Protein AF-R6UVS0-F1 (afdb_monomer_lite)

Radius of gyration: 23.26 Å; chains: 1; bounding box: 67×39×66 Å

Foldseek 3Di:
DPPAAAQDLVNLVVLLVLLLLLLLLLLVLLLLLLLLQLLQLCLVQDPCVVDPSVVSNVRSVVSSVVSNVVSVVSNVVSVVSVVVCCVLVVGLHAYDPVSLVVLVVVLVVCVVVLVVLLVQLVVLLVCLCVQLVVLVVVPPPRPNSNSVSVSSSSNSNSSSSSSNSSSVSSSVSSLSNQCSNDLPDPSNVRNPCVPPPQDFPDVVLVVCLVCLVVVLVVVLVVVCVVVVCNVPSCVSVVVSVVVSVVCCVPRGPPPDD

Organism: NCBI:txid1263079

Structure (mmCIF, N/CA/C/O backbone):
data_AF-R6UVS0-F1
#
_entry.id   AF-R6UVS0-F1
#
loop_
_atom_site.group_PDB
_atom_site.id
_atom_site.type_symbol
_atom_site.label_atom_id
_atom_site.label_alt_id
_atom_site.label_comp_id
_atom_site.label_asym_id
_atom_site.label_entity_id
_atom_site.label_seq_id
_atom_site.pdbx_PDB_ins_code
_atom_site.Cartn_x
_atom_site.Cartn_y
_atom_site.Cartn_z
_atom_site.occupancy
_atom_site.B_iso_or_equiv
_atom_site.auth_seq_id
_atom_site.auth_comp_id
_atom_site.auth_asym_id
_atom_site.auth_atom_id
_atom_site.pdbx_PDB_model_num
ATOM 1 N N . MET A 1 1 ? -24.585 -9.844 35.177 1.00 43.22 1 MET A N 1
ATOM 2 C CA . MET A 1 1 ? -23.878 -9.466 33.935 1.00 43.22 1 MET A CA 1
ATOM 3 C C . MET A 1 1 ? -22.587 -8.783 34.355 1.00 43.22 1 MET A C 1
ATOM 5 O O . MET A 1 1 ? -22.694 -7.820 35.108 1.00 43.22 1 MET A O 1
ATOM 9 N N . PRO A 1 2 ? -21.393 -9.302 34.021 1.00 40.03 2 PRO A N 1
ATOM 10 C CA . PRO A 1 2 ? -20.157 -8.593 34.341 1.00 40.03 2 PRO A CA 1
ATOM 11 C C . PRO A 1 2 ? -20.179 -7.240 33.622 1.00 40.03 2 PRO A C 1
ATOM 13 O O . PRO A 1 2 ? -20.555 -7.171 32.454 1.00 40.03 2 PRO A O 1
ATOM 16 N N . ALA A 1 3 ? -19.872 -6.165 34.348 1.00 45.81 3 ALA A N 1
ATOM 17 C CA . ALA A 1 3 ? -19.901 -4.805 33.830 1.00 45.81 3 ALA A CA 1
ATOM 18 C C . ALA A 1 3 ? -18.951 -4.700 32.629 1.00 45.81 3 ALA A C 1
ATOM 20 O O . ALA A 1 3 ? -17.735 -4.802 32.792 1.00 45.81 3 ALA A O 1
ATOM 21 N N . ALA A 1 4 ? -19.508 -4.545 31.426 1.00 56.06 4 ALA A N 1
ATOM 22 C CA . ALA A 1 4 ? -18.718 -4.287 30.234 1.00 56.06 4 ALA A CA 1
ATOM 23 C C . ALA A 1 4 ? -17.907 -3.012 30.481 1.00 56.06 4 ALA A C 1
ATOM 25 O O . ALA A 1 4 ? -18.447 -1.964 30.844 1.00 56.06 4 ALA A O 1
ATOM 26 N N . LYS A 1 5 ? -16.587 -3.128 30.370 1.00 61.12 5 LYS A N 1
ATOM 27 C CA . LYS A 1 5 ? -15.675 -2.017 30.607 1.00 61.12 5 LYS A CA 1
ATOM 28 C C . LYS A 1 5 ? -15.883 -1.034 29.453 1.00 61.12 5 LYS A C 1
ATOM 30 O O . LYS A 1 5 ? -15.698 -1.394 28.294 1.00 61.12 5 LYS A O 1
ATOM 35 N N . THR A 1 6 ? -16.345 0.174 29.752 1.00 65.75 6 THR A N 1
ATOM 36 C CA . THR A 1 6 ? -16.658 1.175 28.727 1.00 65.75 6 THR A CA 1
ATOM 37 C C . THR A 1 6 ? -15.373 1.758 28.160 1.00 65.75 6 THR A C 1
ATOM 39 O O . THR A 1 6 ? -14.504 2.210 28.913 1.00 65.75 6 THR A O 1
ATOM 42 N N . LEU A 1 7 ? -15.246 1.778 26.836 1.00 72.31 7 LEU A N 1
ATOM 43 C CA . LEU A 1 7 ? -14.109 2.410 26.179 1.00 72.31 7 LEU A CA 1
ATOM 44 C C . LEU A 1 7 ? -14.255 3.940 26.232 1.00 72.31 7 LEU A C 1
ATOM 46 O O . LEU A 1 7 ? -15.218 4.484 25.698 1.00 72.31 7 LEU A O 1
ATOM 50 N N . SER A 1 8 ? -13.305 4.642 26.858 1.00 80.00 8 SER A N 1
ATOM 51 C CA . SER A 1 8 ? -13.338 6.109 26.911 1.00 80.00 8 SER A CA 1
ATOM 52 C C . SER A 1 8 ? -13.078 6.735 25.538 1.00 80.00 8 SER A C 1
ATOM 54 O O . SER A 1 8 ? -12.344 6.187 24.705 1.00 80.00 8 SER A O 1
ATOM 56 N N . ARG A 1 9 ? -13.604 7.946 25.331 1.00 79.44 9 ARG A N 1
ATOM 57 C CA . ARG A 1 9 ? -13.350 8.764 24.137 1.00 79.44 9 ARG A CA 1
ATOM 58 C C . ARG A 1 9 ? -11.858 8.970 23.861 1.00 79.44 9 ARG A C 1
ATOM 60 O O . ARG A 1 9 ? -11.429 8.921 22.710 1.00 79.44 9 ARG A O 1
ATOM 67 N N . GLU A 1 10 ? -11.054 9.150 24.906 1.00 84.88 10 GLU A N 1
ATOM 68 C CA . GLU A 1 10 ? -9.597 9.292 24.795 1.00 84.88 10 GLU A CA 1
ATOM 69 C C . GLU A 1 10 ? -8.946 8.035 24.209 1.00 84.88 10 GLU A C 1
ATOM 71 O O . GLU A 1 10 ? -8.091 8.120 23.324 1.00 84.88 10 GLU A O 1
ATOM 76 N N . THR A 1 11 ? -9.403 6.859 24.645 1.00 84.25 11 THR A N 1
ATOM 77 C CA . THR A 1 11 ? -8.917 5.565 24.157 1.00 84.25 11 THR A CA 1
ATOM 78 C C . THR A 1 11 ? -9.309 5.350 22.695 1.00 84.25 11 THR A C 1
ATOM 80 O O . THR A 1 11 ? -8.472 4.931 21.893 1.00 84.25 11 THR A O 1
ATOM 83 N N . ALA A 1 12 ? -10.541 5.709 22.312 1.00 83.19 12 ALA A N 1
ATOM 84 C CA . ALA A 1 12 ? -10.993 5.670 20.918 1.00 83.19 12 ALA A CA 1
ATOM 85 C C . ALA A 1 12 ? -10.174 6.612 20.020 1.00 83.19 12 ALA A C 1
ATOM 87 O O . ALA A 1 12 ? -9.751 6.231 18.926 1.00 83.19 12 ALA A O 1
ATOM 88 N N . ALA A 1 13 ? -9.898 7.834 20.482 1.00 86.12 13 ALA A N 1
ATOM 89 C CA . ALA A 1 13 ? -9.080 8.792 19.745 1.00 86.12 13 ALA A CA 1
ATOM 90 C C . ALA A 1 13 ? -7.626 8.308 19.592 1.00 86.12 13 ALA A C 1
ATOM 92 O O . ALA A 1 13 ? -7.050 8.413 18.504 1.00 86.12 13 ALA A O 1
ATOM 93 N N . ALA A 1 14 ? -7.047 7.729 20.649 1.00 88.12 14 ALA A N 1
ATOM 94 C CA . ALA A 1 14 ? -5.722 7.115 20.603 1.00 88.12 14 ALA A CA 1
ATOM 95 C C . ALA A 1 14 ? -5.678 5.937 19.617 1.00 88.12 14 ALA A C 1
ATOM 97 O O . ALA A 1 14 ? -4.756 5.861 18.801 1.00 88.12 14 ALA A O 1
ATOM 98 N N . PHE A 1 15 ? -6.705 5.084 19.624 1.00 87.88 15 PHE A N 1
ATOM 99 C CA . PHE A 1 15 ? -6.856 3.978 18.680 1.00 87.88 15 PHE A CA 1
ATOM 100 C C . PHE A 1 15 ? -6.920 4.463 17.227 1.00 87.88 15 PHE A C 1
ATOM 102 O O . PHE A 1 15 ? -6.193 3.948 16.378 1.00 87.88 15 PHE A O 1
ATOM 109 N N . LEU A 1 16 ? -7.737 5.477 16.924 1.00 88.94 16 LEU A N 1
ATOM 110 C CA . LEU A 1 16 ? -7.841 6.032 15.569 1.00 88.94 16 LEU A CA 1
ATOM 111 C C . LEU A 1 16 ? -6.522 6.660 15.101 1.00 88.94 16 LEU A C 1
ATOM 113 O O . LEU A 1 16 ? -6.154 6.526 13.932 1.00 88.94 16 LEU A O 1
ATOM 117 N N . ARG A 1 17 ? -5.786 7.320 16.004 1.00 89.38 17 ARG A N 1
ATOM 118 C CA . ARG A 1 17 ? -4.475 7.905 15.694 1.00 89.38 17 ARG A CA 1
ATOM 119 C C . ARG A 1 17 ? -3.430 6.832 15.396 1.00 89.38 17 ARG A C 1
ATOM 121 O O . ARG A 1 17 ? -2.702 6.952 14.410 1.00 89.38 17 ARG A O 1
ATOM 128 N N . ASP A 1 18 ? -3.363 5.794 16.223 1.00 91.38 18 ASP A N 1
ATOM 129 C CA . ASP A 1 18 ? -2.440 4.674 16.030 1.00 91.38 18 ASP A CA 1
ATOM 130 C C . ASP A 1 18 ? -2.808 3.880 14.765 1.00 91.38 18 ASP A C 1
ATOM 132 O O . ASP A 1 18 ? -1.932 3.540 13.970 1.00 91.38 18 ASP A O 1
ATOM 136 N N . SER A 1 19 ? -4.101 3.700 14.494 1.00 88.19 19 SER A N 1
ATOM 137 C CA . SER A 1 19 ? -4.585 3.038 13.278 1.00 88.19 19 SER A CA 1
ATOM 138 C C . SER A 1 19 ? -4.295 3.843 12.004 1.00 88.19 19 SER A C 1
ATOM 140 O O . SER A 1 19 ? -3.999 3.268 10.959 1.00 88.19 19 SER A O 1
ATOM 142 N N . ALA A 1 20 ? -4.310 5.179 12.066 1.00 88.81 20 ALA A N 1
ATOM 143 C CA . ALA A 1 20 ? -3.889 6.015 10.941 1.00 88.81 20 ALA A CA 1
ATOM 144 C C . ALA A 1 20 ? -2.386 5.867 10.642 1.00 88.81 20 ALA A C 1
ATOM 146 O O . ALA A 1 20 ? -1.996 5.813 9.475 1.00 88.81 20 ALA A O 1
ATOM 147 N N . LYS A 1 21 ? -1.544 5.756 11.680 1.00 90.00 21 LYS A N 1
ATOM 148 C CA . LYS A 1 21 ? -0.112 5.456 11.511 1.00 90.00 21 LYS A CA 1
ATOM 149 C C . LYS A 1 21 ? 0.093 4.066 10.919 1.00 90.00 21 LYS A C 1
ATOM 151 O O . LYS A 1 21 ? 0.866 3.925 9.979 1.00 90.00 21 LYS A O 1
ATOM 156 N N . GLN A 1 22 ? -0.636 3.072 11.425 1.00 92.12 22 GLN A N 1
ATOM 157 C CA . GLN A 1 22 ? -0.649 1.713 10.887 1.00 92.12 22 GLN A CA 1
ATOM 158 C C . GLN A 1 22 ? -0.986 1.715 9.385 1.00 92.12 22 GLN A C 1
ATOM 160 O O . GLN A 1 22 ? -0.247 1.149 8.583 1.00 92.12 22 GLN A O 1
ATOM 165 N N . ALA A 1 23 ? -2.064 2.405 8.997 1.00 91.06 23 ALA A N 1
ATOM 166 C CA . ALA A 1 23 ? -2.487 2.536 7.604 1.00 91.06 23 ALA A CA 1
ATOM 167 C C . ALA A 1 23 ? -1.399 3.161 6.720 1.00 91.06 23 ALA A C 1
ATOM 169 O O . ALA A 1 23 ? -1.143 2.675 5.620 1.00 91.06 23 ALA A O 1
ATOM 170 N N . TYR A 1 24 ? -0.742 4.216 7.206 1.00 92.12 24 TYR A N 1
ATOM 171 C CA . TYR A 1 24 ? 0.341 4.879 6.481 1.00 92.12 24 TYR A CA 1
ATOM 172 C C . TYR A 1 24 ? 1.558 3.964 6.294 1.00 92.12 24 TYR A C 1
ATOM 174 O O . TYR A 1 24 ? 2.066 3.851 5.184 1.00 92.12 24 TYR A O 1
ATOM 182 N N . LEU A 1 25 ? 1.996 3.275 7.351 1.00 91.31 25 LEU A N 1
ATOM 183 C CA . LEU A 1 25 ? 3.141 2.358 7.307 1.00 91.31 25 LEU A CA 1
ATOM 184 C C . LEU A 1 25 ? 2.902 1.197 6.339 1.00 91.31 25 LEU A C 1
ATOM 186 O O . LEU A 1 25 ? 3.780 0.866 5.547 1.00 91.31 25 LEU A O 1
ATOM 190 N N . THR A 1 26 ? 1.702 0.612 6.359 1.00 91.38 26 THR A N 1
ATOM 191 C CA . THR A 1 26 ? 1.339 -0.449 5.414 1.00 91.38 26 THR A CA 1
ATOM 192 C C . THR A 1 26 ? 1.266 0.079 3.983 1.00 91.38 26 THR A C 1
ATOM 194 O O . THR A 1 26 ? 1.843 -0.531 3.090 1.00 91.38 26 THR A O 1
ATOM 197 N N . ALA A 1 27 ? 0.621 1.223 3.741 1.00 92.88 27 ALA A N 1
ATOM 198 C CA . ALA A 1 27 ? 0.571 1.802 2.398 1.00 92.88 27 ALA A CA 1
ATOM 199 C C . ALA A 1 27 ? 1.979 2.126 1.864 1.00 92.88 27 ALA A C 1
ATOM 201 O O . ALA A 1 27 ? 2.281 1.848 0.705 1.00 92.88 27 ALA A O 1
ATOM 202 N N . PHE A 1 28 ? 2.860 2.653 2.718 1.00 93.25 28 PHE A N 1
ATOM 203 C CA . PHE A 1 28 ? 4.242 2.970 2.364 1.00 93.25 28 PHE A CA 1
ATOM 204 C C . PHE A 1 28 ? 5.077 1.715 2.074 1.00 93.25 28 PHE A C 1
ATOM 206 O O . PHE A 1 28 ? 5.841 1.704 1.113 1.00 93.25 28 PHE A O 1
ATOM 213 N N . GLY A 1 29 ? 4.887 0.636 2.841 1.00 92.56 29 GLY A N 1
ATOM 214 C CA . GLY A 1 29 ? 5.502 -0.661 2.550 1.00 92.56 29 GLY A CA 1
ATOM 215 C C . GLY A 1 29 ? 5.099 -1.196 1.172 1.00 92.56 29 GLY A C 1
ATOM 216 O O . GLY A 1 29 ? 5.961 -1.600 0.398 1.00 92.56 29 GLY A O 1
ATOM 217 N N . VAL A 1 30 ? 3.809 -1.120 0.817 1.00 93.56 30 VAL A N 1
ATOM 218 C CA . VAL A 1 30 ? 3.324 -1.537 -0.514 1.00 93.56 30 VAL A CA 1
ATOM 219 C C . VAL A 1 30 ? 3.928 -0.674 -1.626 1.00 93.56 30 VAL A C 1
ATOM 221 O O . VAL A 1 30 ? 4.361 -1.206 -2.646 1.00 93.56 30 VAL A O 1
ATOM 224 N N . LEU A 1 31 ? 4.014 0.641 -1.418 1.00 94.31 31 LEU A N 1
ATOM 225 C CA . LEU A 1 31 ? 4.660 1.558 -2.358 1.00 94.31 31 LEU A CA 1
ATOM 226 C C . LEU A 1 31 ? 6.142 1.208 -2.564 1.00 94.31 31 LEU A C 1
ATOM 228 O O . LEU A 1 31 ? 6.591 1.156 -3.708 1.00 94.31 31 LEU A O 1
ATOM 232 N N . LEU A 1 32 ? 6.883 0.901 -1.492 1.00 91.56 32 LEU A N 1
ATOM 233 C CA . LEU A 1 32 ? 8.273 0.445 -1.599 1.00 91.56 32 LEU A CA 1
ATOM 234 C C . LEU A 1 32 ? 8.392 -0.863 -2.382 1.00 91.56 32 LEU A C 1
ATOM 236 O O . LEU A 1 32 ? 9.323 -0.990 -3.166 1.00 91.56 32 LEU A O 1
ATOM 240 N N . CYS A 1 33 ? 7.471 -1.813 -2.203 1.00 91.44 33 CYS A N 1
ATOM 241 C CA . CYS A 1 33 ? 7.487 -3.065 -2.964 1.00 91.44 33 CYS A CA 1
ATOM 242 C C . CYS A 1 33 ? 7.319 -2.830 -4.472 1.00 91.44 33 CYS A C 1
ATOM 244 O O . CYS A 1 33 ? 7.998 -3.479 -5.263 1.00 91.44 33 CYS A O 1
ATOM 246 N N . ILE A 1 34 ? 6.453 -1.895 -4.873 1.00 92.00 34 ILE A N 1
ATOM 247 C CA . ILE A 1 34 ? 6.248 -1.557 -6.292 1.00 92.00 34 ILE A CA 1
ATOM 248 C C . ILE A 1 34 ? 7.471 -0.809 -6.847 1.00 92.00 34 ILE A C 1
ATOM 250 O O . ILE A 1 34 ? 7.929 -1.086 -7.951 1.00 92.00 34 ILE A O 1
ATOM 254 N N . ILE A 1 35 ? 8.052 0.104 -6.062 1.00 90.50 35 ILE A N 1
ATOM 255 C CA . ILE A 1 35 ? 9.285 0.816 -6.434 1.00 90.50 35 ILE A CA 1
ATOM 256 C C . ILE A 1 35 ? 10.486 -0.137 -6.491 1.00 90.50 35 ILE A C 1
ATOM 258 O O . ILE A 1 35 ? 11.365 0.049 -7.325 1.00 90.50 35 ILE A O 1
ATOM 262 N N . ALA A 1 36 ? 10.526 -1.185 -5.666 1.00 89.56 36 ALA A N 1
ATOM 263 C CA . ALA A 1 36 ? 11.589 -2.190 -5.694 1.00 89.56 36 ALA A CA 1
ATOM 264 C C . ALA A 1 36 ? 11.681 -2.879 -7.065 1.00 89.56 36 ALA A C 1
ATOM 266 O O . ALA A 1 36 ? 12.777 -3.198 -7.525 1.00 89.56 36 ALA A O 1
ATOM 267 N N . SER A 1 37 ? 10.540 -3.048 -7.743 1.00 86.12 37 SER A N 1
ATOM 268 C CA . SER A 1 37 ? 10.459 -3.612 -9.094 1.00 86.12 37 SER A CA 1
ATOM 269 C C . SER A 1 37 ? 11.152 -2.742 -10.152 1.00 86.12 37 SER A C 1
ATOM 271 O O . SER A 1 37 ? 11.503 -3.250 -11.211 1.00 86.12 37 SER A O 1
ATOM 273 N N . LEU A 1 38 ? 11.393 -1.454 -9.872 1.00 85.12 38 LEU A N 1
ATOM 274 C CA . LEU A 1 38 ? 12.119 -0.549 -10.769 1.00 85.12 38 LEU A CA 1
ATOM 275 C C . LEU A 1 38 ? 13.613 -0.871 -10.851 1.00 85.12 38 LEU A C 1
ATOM 277 O O . LEU A 1 38 ? 14.216 -0.619 -11.888 1.00 85.12 38 LEU A O 1
ATOM 281 N N . GLY A 1 39 ? 14.216 -1.413 -9.788 1.00 83.06 39 GLY A N 1
ATOM 282 C CA . GLY A 1 39 ? 15.657 -1.690 -9.739 1.00 83.06 39 GLY A CA 1
ATOM 283 C C . GLY A 1 39 ? 16.138 -2.562 -10.906 1.00 83.06 39 GLY A C 1
ATOM 284 O O . GLY A 1 39 ? 17.005 -2.119 -11.657 1.00 83.06 39 GLY A O 1
ATOM 285 N N . PRO A 1 40 ? 15.547 -3.755 -11.108 1.00 79.50 40 PRO A N 1
ATOM 286 C CA . PRO A 1 40 ? 15.854 -4.611 -12.255 1.00 79.50 40 PRO A CA 1
ATOM 287 C C . PRO A 1 40 ? 15.500 -3.983 -13.612 1.00 79.50 40 PRO A C 1
ATOM 289 O O . PRO A 1 40 ? 16.202 -4.190 -14.587 1.00 79.50 40 PRO A O 1
ATOM 292 N N . ILE A 1 41 ? 14.447 -3.165 -13.697 1.00 79.56 41 ILE A N 1
ATOM 293 C CA . ILE A 1 41 ? 14.062 -2.516 -14.966 1.00 79.56 41 ILE A CA 1
ATOM 294 C C . ILE A 1 41 ? 15.099 -1.464 -15.384 1.00 79.56 41 ILE A C 1
ATOM 296 O O . ILE A 1 41 ? 15.383 -1.283 -16.567 1.00 79.56 41 ILE A O 1
ATOM 300 N N . PHE A 1 42 ? 15.687 -0.760 -14.415 1.00 75.38 42 PHE A N 1
ATOM 301 C CA . PHE A 1 42 ? 16.738 0.217 -14.680 1.00 75.38 42 PHE A CA 1
ATOM 302 C C . PHE A 1 42 ? 18.127 -0.413 -14.864 1.00 75.38 42 PHE A C 1
ATOM 304 O O . PHE A 1 42 ? 18.990 0.263 -15.429 1.00 75.38 42 PHE A O 1
ATOM 311 N N . SER A 1 43 ? 18.369 -1.668 -14.450 1.00 71.69 43 SER A N 1
ATOM 312 C CA . SER A 1 43 ? 19.678 -2.312 -14.667 1.00 71.69 43 SER A CA 1
ATOM 313 C C . SER A 1 43 ? 19.987 -2.495 -16.152 1.00 71.69 43 SER A C 1
ATOM 315 O O . SER A 1 43 ? 21.119 -2.252 -16.566 1.00 71.69 43 SER A O 1
ATOM 317 N N . GLU A 1 44 ? 18.967 -2.773 -16.967 1.00 66.12 44 GLU A N 1
ATOM 318 C CA . GLU A 1 44 ? 19.068 -2.880 -18.431 1.00 66.12 44 GLU A CA 1
ATOM 319 C C . GLU A 1 44 ? 19.443 -1.554 -19.123 1.00 66.12 44 GLU A C 1
ATOM 321 O O . GLU A 1 44 ? 19.877 -1.533 -20.275 1.00 66.12 44 GLU A O 1
ATOM 326 N N . CYS A 1 45 ? 19.287 -0.431 -18.417 1.00 63.62 45 CYS A N 1
ATOM 327 C CA . CYS A 1 45 ? 19.472 0.919 -18.942 1.00 63.62 45 CYS A CA 1
ATOM 328 C C . CYS A 1 45 ? 20.891 1.471 -18.702 1.00 63.62 45 CYS A C 1
ATOM 330 O O . CYS A 1 45 ? 21.281 2.485 -19.291 1.00 63.62 45 CYS A O 1
ATOM 332 N N . ILE A 1 46 ? 21.688 0.820 -17.846 1.00 66.25 46 ILE A N 1
ATOM 333 C CA . ILE A 1 46 ? 23.053 1.262 -17.556 1.00 66.25 46 ILE A CA 1
ATOM 334 C C . ILE A 1 46 ? 23.922 0.997 -18.797 1.00 66.25 46 ILE A C 1
ATOM 336 O O . ILE A 1 46 ? 24.065 -0.152 -19.221 1.00 66.25 46 ILE A O 1
ATOM 340 N N . PRO A 1 47 ? 24.525 2.032 -19.413 1.00 63.22 47 PRO A N 1
ATOM 341 C CA . PRO A 1 47 ? 25.354 1.832 -20.590 1.00 63.22 47 PRO A CA 1
ATOM 342 C C . PRO A 1 47 ? 26.555 0.952 -20.236 1.00 63.22 47 PRO A C 1
ATOM 344 O O . PRO A 1 47 ? 27.209 1.161 -19.213 1.00 63.22 47 PRO A O 1
ATOM 347 N N . ARG A 1 48 ? 26.908 0.022 -21.135 1.00 61.19 48 ARG A N 1
ATOM 348 C CA . ARG A 1 48 ? 28.053 -0.903 -20.978 1.00 61.19 48 ARG A CA 1
ATOM 349 C C . ARG A 1 48 ? 29.401 -0.208 -20.724 1.00 61.19 48 ARG A C 1
ATOM 351 O O . ARG A 1 48 ? 30.367 -0.874 -20.377 1.00 61.19 48 ARG A O 1
ATOM 358 N N . SER A 1 49 ? 29.489 1.113 -20.913 1.00 59.28 49 SER A N 1
ATOM 359 C CA . SER A 1 49 ? 30.679 1.904 -20.581 1.00 59.28 49 SER A CA 1
ATOM 360 C C . SER A 1 49 ? 30.846 2.167 -19.081 1.00 59.28 49 SER A C 1
ATOM 362 O O . SER A 1 49 ? 31.939 2.538 -18.667 1.00 59.28 49 SER A O 1
ATOM 364 N N . LEU A 1 50 ? 29.779 2.046 -18.282 1.00 60.53 50 LEU A N 1
ATOM 365 C CA . LEU A 1 50 ? 29.788 2.318 -16.840 1.00 60.53 50 LEU A CA 1
ATOM 366 C C . LEU A 1 50 ? 29.908 1.044 -15.994 1.00 60.53 50 LEU A C 1
ATOM 368 O O . LEU A 1 50 ? 30.512 1.091 -14.927 1.00 60.53 50 LEU A O 1
ATOM 372 N N . ALA A 1 51 ? 29.357 -0.082 -16.451 1.00 61.28 51 ALA A N 1
ATOM 373 C CA . ALA A 1 51 ? 29.409 -1.355 -15.734 1.00 61.28 51 ALA A CA 1
ATOM 374 C C . ALA A 1 51 ? 29.299 -2.544 -16.702 1.00 61.28 51 ALA A C 1
ATOM 376 O O . ALA A 1 51 ? 28.713 -2.423 -17.781 1.00 61.28 51 ALA A O 1
ATOM 377 N N . SER A 1 52 ? 29.850 -3.701 -16.313 1.00 74.44 52 SER A N 1
ATOM 378 C CA . SER A 1 52 ? 29.582 -4.962 -17.010 1.00 74.44 52 SER A CA 1
ATOM 379 C C . SER A 1 52 ? 28.111 -5.376 -16.819 1.00 74.44 52 SER A C 1
ATOM 381 O O . SER A 1 52 ? 27.542 -5.072 -15.769 1.00 74.44 52 SER A O 1
ATOM 383 N N . PRO A 1 53 ? 27.496 -6.088 -17.786 1.00 70.88 53 PRO A N 1
ATOM 384 C CA . PRO A 1 53 ? 26.097 -6.532 -17.695 1.00 70.88 53 PRO A CA 1
ATOM 385 C C . PRO A 1 53 ? 25.798 -7.326 -16.413 1.00 70.88 53 PRO A C 1
ATOM 387 O O . PRO A 1 53 ? 24.801 -7.088 -15.738 1.00 70.88 53 PRO A O 1
ATOM 390 N N . ASP A 1 54 ? 26.732 -8.194 -16.016 1.00 78.38 54 ASP A N 1
ATOM 391 C CA . ASP A 1 54 ? 26.602 -9.003 -14.800 1.00 78.38 54 ASP A CA 1
ATOM 392 C C . ASP A 1 54 ? 26.601 -8.139 -13.525 1.00 78.38 54 ASP A C 1
ATOM 394 O O . ASP A 1 54 ? 25.945 -8.466 -12.536 1.00 78.38 54 ASP A O 1
ATOM 398 N N . ALA A 1 55 ? 27.325 -7.012 -13.536 1.00 77.88 55 ALA A N 1
ATOM 399 C CA . ALA A 1 55 ? 27.377 -6.093 -12.405 1.00 77.88 55 ALA A CA 1
ATOM 400 C C . ALA A 1 55 ? 26.117 -5.219 -12.316 1.00 77.88 55 ALA A C 1
ATOM 402 O O . ALA A 1 55 ? 25.627 -4.990 -11.210 1.00 77.88 55 ALA A O 1
ATOM 403 N N . SER A 1 56 ? 25.566 -4.748 -13.443 1.00 76.88 56 SER A N 1
ATOM 404 C CA . SER A 1 56 ? 24.322 -3.963 -13.442 1.00 76.88 56 SER A CA 1
ATOM 405 C C . SER A 1 56 ? 23.133 -4.779 -12.943 1.00 76.88 56 SER A C 1
ATOM 407 O O . SER A 1 56 ? 22.362 -4.282 -12.118 1.00 76.88 56 SER A O 1
ATOM 409 N N . ASP A 1 57 ? 23.018 -6.039 -13.364 1.00 78.88 57 ASP A N 1
ATOM 410 C CA . ASP A 1 57 ? 21.927 -6.917 -12.927 1.00 78.88 57 ASP A CA 1
ATOM 411 C C . ASP A 1 57 ? 22.043 -7.264 -11.441 1.00 78.88 57 ASP A C 1
ATOM 413 O O . ASP A 1 57 ? 21.056 -7.195 -10.702 1.00 78.88 57 ASP A O 1
ATOM 417 N N . ALA A 1 58 ? 23.263 -7.525 -10.957 1.00 83.69 58 ALA A N 1
ATOM 418 C CA . ALA A 1 58 ? 23.508 -7.721 -9.531 1.00 83.69 58 ALA A CA 1
ATOM 419 C C . ALA A 1 58 ? 23.101 -6.489 -8.698 1.00 83.69 58 ALA A C 1
ATOM 421 O O . ALA A 1 58 ? 22.517 -6.639 -7.620 1.00 83.69 58 ALA A O 1
ATOM 422 N N . ILE A 1 59 ? 23.355 -5.271 -9.192 1.00 84.81 59 ILE A N 1
ATOM 423 C CA . ILE A 1 59 ? 22.954 -4.020 -8.527 1.00 84.81 59 ILE A CA 1
ATOM 424 C C . ILE A 1 59 ? 21.425 -3.884 -8.487 1.00 84.81 59 ILE A C 1
ATOM 426 O O . ILE A 1 59 ? 20.874 -3.580 -7.425 1.00 84.81 59 ILE A O 1
ATOM 430 N N . GLY A 1 60 ? 20.735 -4.145 -9.603 1.00 84.94 60 GLY A N 1
ATOM 431 C CA . GLY A 1 60 ? 19.272 -4.068 -9.687 1.00 84.94 60 GLY A CA 1
ATOM 432 C C . GLY A 1 60 ? 18.574 -5.045 -8.736 1.00 84.94 60 GLY A C 1
ATOM 433 O O . GLY A 1 60 ? 17.656 -4.663 -8.003 1.00 84.94 60 GLY A O 1
ATOM 434 N N . ILE A 1 61 ? 19.063 -6.286 -8.676 1.00 85.38 61 ILE A N 1
ATOM 435 C CA . ILE A 1 61 ? 18.547 -7.324 -7.771 1.00 85.38 61 ILE A CA 1
ATOM 436 C C . ILE A 1 61 ? 18.848 -6.976 -6.305 1.00 85.38 61 ILE A C 1
ATOM 438 O O . ILE A 1 61 ? 17.974 -7.106 -5.445 1.00 85.38 61 ILE A O 1
ATOM 442 N N . THR A 1 62 ? 20.053 -6.481 -6.004 1.00 88.12 62 THR A N 1
ATOM 443 C CA . THR A 1 62 ? 20.421 -6.063 -4.638 1.00 88.12 62 THR A CA 1
ATOM 444 C C . THR A 1 62 ? 19.529 -4.921 -4.147 1.00 88.12 62 THR A C 1
ATOM 446 O O . THR A 1 62 ? 19.055 -4.952 -3.008 1.00 88.12 62 THR A O 1
ATOM 449 N N . PHE A 1 63 ? 19.243 -3.938 -5.008 1.00 88.50 63 PHE A N 1
ATOM 450 C CA . PHE A 1 63 ? 18.316 -2.849 -4.700 1.00 88.50 63 PHE A CA 1
ATOM 451 C C . PHE A 1 63 ? 16.901 -3.365 -4.408 1.00 88.50 63 PHE A C 1
ATOM 453 O O . PHE A 1 63 ? 16.292 -2.954 -3.418 1.00 88.50 63 PHE A O 1
ATOM 460 N N . LEU A 1 64 ? 16.404 -4.314 -5.211 1.00 90.00 64 LEU A N 1
ATOM 461 C CA . LEU A 1 64 ? 15.101 -4.943 -4.991 1.00 90.00 64 LEU A CA 1
ATOM 462 C C . LEU A 1 64 ? 15.020 -5.589 -3.603 1.00 90.00 64 LEU A C 1
ATOM 464 O O . LEU A 1 64 ? 14.095 -5.292 -2.844 1.00 90.00 64 LEU A O 1
ATOM 468 N N . PHE A 1 65 ? 15.999 -6.422 -3.238 1.00 90.12 65 PHE A N 1
ATOM 469 C CA . PHE A 1 65 ? 16.008 -7.084 -1.929 1.00 90.12 65 PHE A CA 1
ATOM 470 C C . PHE A 1 65 ? 16.111 -6.092 -0.768 1.00 90.12 65 PHE A C 1
ATOM 472 O O . PHE A 1 65 ? 15.435 -6.275 0.247 1.00 90.12 65 PHE A O 1
ATOM 479 N N . LEU A 1 66 ? 16.895 -5.021 -0.917 1.00 93.06 66 LEU A N 1
ATOM 480 C CA . LEU A 1 66 ? 17.008 -3.975 0.099 1.00 93.06 66 LEU A CA 1
ATOM 481 C C . LEU A 1 66 ? 15.663 -3.264 0.324 1.00 93.06 66 LEU A C 1
ATOM 483 O O . LEU A 1 66 ? 15.216 -3.129 1.465 1.00 93.06 66 LEU A O 1
ATOM 487 N N . CYS A 1 67 ? 14.988 -2.845 -0.749 1.00 91.69 67 CYS A N 1
ATOM 488 C CA . CYS A 1 67 ? 13.681 -2.194 -0.659 1.00 91.69 67 CYS A CA 1
ATOM 489 C C . CYS A 1 67 ? 12.617 -3.121 -0.060 1.00 91.69 67 CYS A C 1
ATOM 491 O O . CYS A 1 67 ? 11.840 -2.684 0.791 1.00 91.69 67 CYS A O 1
ATOM 493 N N . VAL A 1 68 ? 12.609 -4.401 -0.447 1.00 92.06 68 VAL A N 1
ATOM 494 C CA . VAL A 1 68 ? 11.695 -5.403 0.122 1.00 92.06 68 VAL A CA 1
ATOM 495 C C . VAL A 1 68 ? 11.970 -5.614 1.613 1.00 92.06 68 VAL A C 1
ATOM 497 O O . VAL A 1 68 ? 11.026 -5.641 2.400 1.00 92.06 68 VAL A O 1
ATOM 500 N N . ALA A 1 69 ? 13.234 -5.690 2.038 1.00 92.50 69 ALA A N 1
ATOM 501 C CA . ALA A 1 69 ? 13.581 -5.820 3.454 1.00 92.50 69 ALA A CA 1
ATOM 502 C C . ALA A 1 69 ? 13.053 -4.634 4.284 1.00 92.50 69 ALA A C 1
ATOM 504 O O . ALA A 1 69 ? 12.460 -4.828 5.349 1.00 92.50 69 ALA A O 1
ATOM 505 N N . VAL A 1 70 ? 13.191 -3.408 3.769 1.00 94.44 70 VAL A N 1
ATOM 506 C CA . VAL A 1 70 ? 12.645 -2.201 4.410 1.00 94.44 70 VAL A CA 1
ATOM 507 C C . VAL A 1 70 ? 11.109 -2.223 4.428 1.00 94.44 70 VAL A C 1
ATOM 509 O O . VAL A 1 70 ? 10.505 -1.917 5.459 1.00 94.44 70 VAL A O 1
ATOM 512 N N . ALA A 1 71 ? 10.464 -2.632 3.331 1.00 92.06 71 ALA A N 1
ATOM 513 C CA . ALA A 1 71 ? 9.007 -2.760 3.253 1.00 92.06 71 ALA A CA 1
ATOM 514 C C . ALA A 1 71 ? 8.457 -3.760 4.281 1.00 92.06 71 ALA A C 1
ATOM 516 O O . ALA A 1 71 ? 7.502 -3.453 4.998 1.00 92.06 71 ALA A O 1
ATOM 517 N N . VAL A 1 72 ? 9.099 -4.924 4.417 1.00 92.75 72 VAL A N 1
ATOM 518 C CA . VAL A 1 72 ? 8.757 -5.923 5.439 1.00 92.75 72 VAL A CA 1
ATOM 519 C C . VAL A 1 72 ? 8.938 -5.349 6.845 1.00 92.75 72 VAL A C 1
ATOM 521 O O . VAL A 1 72 ? 8.066 -5.546 7.691 1.00 92.75 72 VAL A O 1
ATOM 524 N N . GLY A 1 73 ? 9.992 -4.565 7.089 1.00 91.25 73 GLY A N 1
ATOM 525 C CA . GLY A 1 73 ? 10.166 -3.831 8.346 1.00 91.25 73 GLY A CA 1
ATOM 526 C C . GLY A 1 73 ? 8.975 -2.921 8.674 1.00 91.25 73 GLY A C 1
ATOM 527 O O . GLY A 1 73 ? 8.457 -2.954 9.795 1.00 91.25 73 GLY A O 1
ATOM 528 N N . PHE A 1 74 ? 8.468 -2.172 7.688 1.00 91.81 74 PHE A N 1
ATOM 529 C CA . PHE A 1 74 ? 7.258 -1.360 7.858 1.00 91.81 74 PHE A CA 1
ATOM 530 C C . PHE A 1 74 ? 6.002 -2.201 8.105 1.00 91.81 74 PHE A C 1
ATOM 532 O O . PHE A 1 74 ? 5.184 -1.822 8.949 1.00 91.81 74 PHE A O 1
ATOM 539 N N . PHE A 1 75 ? 5.849 -3.349 7.438 1.00 88.62 75 PHE A N 1
ATOM 540 C CA . PHE A 1 75 ? 4.727 -4.260 7.685 1.00 88.62 75 PHE A CA 1
ATOM 541 C C . PHE A 1 75 ? 4.756 -4.856 9.093 1.00 88.62 75 PHE A C 1
ATOM 543 O O . PHE A 1 75 ? 3.719 -4.883 9.758 1.00 88.62 75 PHE A O 1
ATOM 550 N N . ILE A 1 76 ? 5.927 -5.266 9.584 1.00 91.00 76 ILE A N 1
ATOM 551 C CA . ILE A 1 76 ? 6.093 -5.785 10.949 1.00 91.00 76 ILE A CA 1
ATOM 552 C C . ILE A 1 76 ? 5.791 -4.687 11.973 1.00 91.00 76 ILE A C 1
ATOM 554 O O . ILE A 1 76 ? 5.040 -4.915 12.923 1.00 91.00 76 ILE A O 1
ATOM 558 N N . PHE A 1 77 ? 6.316 -3.476 11.770 1.00 90.31 77 PHE A N 1
ATOM 559 C CA . PHE A 1 77 ? 6.059 -2.353 12.672 1.00 90.31 77 PHE A CA 1
ATOM 560 C C . PHE A 1 77 ? 4.574 -1.952 12.683 1.00 90.31 77 PHE A C 1
ATOM 562 O O . PHE A 1 77 ? 3.989 -1.744 13.747 1.00 90.31 77 PHE A O 1
ATOM 569 N N . SER A 1 78 ? 3.931 -1.938 11.513 1.00 89.44 78 SER A N 1
ATOM 570 C CA . SER A 1 78 ? 2.480 -1.769 11.374 1.00 89.44 78 SER A CA 1
ATOM 571 C C . SER A 1 78 ? 1.701 -2.861 12.127 1.00 89.44 78 SER A C 1
ATOM 573 O O . SER A 1 78 ? 0.774 -2.566 12.889 1.00 89.44 78 SER A O 1
ATOM 575 N N . GLY A 1 79 ? 2.118 -4.123 11.998 1.00 84.56 79 GLY A N 1
ATOM 576 C CA . GLY A 1 79 ? 1.546 -5.254 12.731 1.00 84.56 79 GLY A CA 1
ATOM 577 C C . GLY A 1 79 ? 1.683 -5.119 14.250 1.00 84.56 79 GLY A C 1
ATOM 578 O O . GLY A 1 79 ? 0.723 -5.383 14.972 1.00 84.56 79 GLY A O 1
ATOM 579 N N . SER A 1 80 ? 2.826 -4.628 14.734 1.00 86.44 80 SER A N 1
ATOM 580 C CA . SER A 1 80 ? 3.078 -4.372 16.160 1.00 86.44 80 SER A CA 1
ATOM 581 C C . SER A 1 80 ? 2.161 -3.284 16.736 1.00 86.44 80 SER A C 1
ATOM 583 O O . SER A 1 80 ? 1.606 -3.429 17.826 1.00 86.44 80 SER A O 1
ATOM 585 N N . ILE A 1 81 ? 1.894 -2.216 15.975 1.00 85.81 81 ILE A N 1
ATOM 586 C CA . ILE A 1 81 ? 0.898 -1.208 16.376 1.00 85.81 81 ILE A CA 1
ATOM 587 C C . ILE A 1 81 ? -0.496 -1.843 16.465 1.00 85.81 81 ILE A C 1
ATOM 589 O O . ILE A 1 81 ? -1.248 -1.554 17.395 1.00 85.81 81 ILE A O 1
ATOM 593 N N . SER A 1 82 ? -0.840 -2.734 15.531 1.00 79.69 82 SER A N 1
ATOM 594 C CA . SER A 1 82 ? -2.130 -3.430 15.540 1.00 79.69 82 SER A CA 1
ATOM 595 C C . SER A 1 82 ? -2.280 -4.414 16.698 1.00 79.69 82 SER A C 1
ATOM 597 O O . SER A 1 82 ? -3.389 -4.560 17.217 1.00 79.69 82 SER A O 1
ATOM 599 N N . SER A 1 83 ? -1.209 -5.118 17.075 1.00 80.19 83 SER A N 1
ATOM 600 C CA . SER A 1 83 ? -1.245 -6.143 18.124 1.00 80.19 83 SER A CA 1
ATOM 601 C C . SER A 1 83 ? -1.502 -5.530 19.498 1.00 80.19 83 SER A C 1
ATOM 603 O O . SER A 1 83 ? -2.259 -6.103 20.281 1.00 80.19 83 SER A O 1
ATOM 605 N N . LYS A 1 84 ? -0.999 -4.309 19.742 1.00 84.19 84 LYS A N 1
ATOM 606 C CA . LYS A 1 84 ? -1.305 -3.510 20.941 1.00 84.19 84 LYS A CA 1
ATOM 607 C C . LYS A 1 84 ? -2.808 -3.385 21.196 1.00 84.19 84 LYS A C 1
ATOM 609 O O . LYS A 1 84 ? -3.221 -3.366 22.346 1.00 84.19 84 LYS A O 1
ATOM 614 N N . TRP A 1 85 ? -3.625 -3.317 20.145 1.00 81.25 85 TRP A N 1
ATOM 615 C CA . TRP A 1 85 ? -5.079 -3.150 20.237 1.00 81.25 85 TRP A CA 1
ATOM 616 C C . TRP A 1 85 ? -5.858 -4.467 20.090 1.00 81.25 85 TRP A C 1
ATOM 618 O O . TRP A 1 85 ? -7.083 -4.450 19.988 1.00 81.25 85 TRP A O 1
ATOM 628 N N . SER A 1 86 ? -5.177 -5.620 20.091 1.00 72.94 86 SER A N 1
ATOM 629 C CA . SER A 1 86 ? -5.807 -6.943 19.958 1.00 72.94 86 SER A CA 1
ATOM 630 C C . SER A 1 86 ? -6.766 -7.274 21.107 1.00 72.94 86 SER A C 1
ATOM 632 O O . SER A 1 86 ? -7.734 -7.999 20.890 1.00 72.94 86 SER A O 1
ATOM 634 N N . TYR A 1 87 ? -6.545 -6.721 22.305 1.00 70.62 87 TYR A N 1
ATOM 635 C CA . TYR A 1 87 ? -7.425 -6.930 23.463 1.00 70.62 87 TYR A CA 1
ATOM 636 C C . TYR A 1 87 ? -8.853 -6.415 23.215 1.00 70.62 87 TYR A C 1
ATOM 638 O O . TYR A 1 87 ? -9.811 -7.013 23.696 1.00 70.62 87 TYR A O 1
ATOM 646 N N . LEU A 1 88 ? -9.013 -5.383 22.373 1.00 71.00 88 LEU A N 1
ATOM 647 C CA . LEU A 1 88 ? -10.325 -4.867 21.967 1.00 71.00 88 LEU A CA 1
ATOM 648 C C . LEU A 1 88 ? -11.141 -5.877 21.154 1.00 71.00 88 LEU A C 1
ATOM 650 O O . LEU A 1 88 ? -12.344 -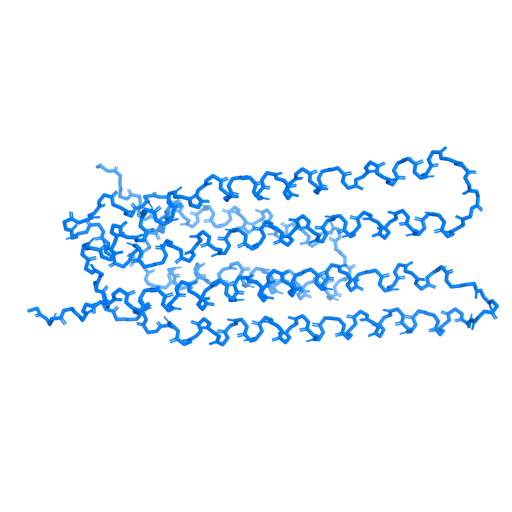5.706 21.021 1.00 71.00 88 LEU A O 1
ATOM 654 N N . LYS A 1 89 ? -10.504 -6.909 20.586 1.00 64.38 89 LYS A N 1
ATOM 655 C CA . LYS A 1 89 ? -11.190 -7.985 19.855 1.00 64.38 89 LYS A CA 1
ATOM 656 C C . LYS A 1 89 ? -11.525 -9.196 20.728 1.00 64.38 89 LYS A C 1
ATOM 658 O O . LYS A 1 89 ? -12.290 -10.042 20.283 1.00 64.38 89 LYS A O 1
ATOM 663 N N . GLN A 1 90 ? -10.898 -9.328 21.898 1.00 61.62 90 GLN A N 1
ATOM 664 C CA . GLN A 1 90 ? -10.961 -10.539 22.726 1.00 61.62 90 GLN A CA 1
ATOM 665 C C . GLN A 1 90 ? -11.926 -10.408 23.908 1.00 61.62 90 GLN A C 1
ATOM 667 O O . GLN A 1 90 ? -12.481 -11.410 24.347 1.00 61.62 90 GLN A O 1
ATOM 672 N N . GLU A 1 91 ? -12.157 -9.194 24.405 1.00 59.53 91 GLU A N 1
ATOM 673 C CA . GLU A 1 91 ? -13.073 -8.935 25.520 1.00 59.53 91 GLU A CA 1
ATOM 674 C C . GLU A 1 91 ? -14.332 -8.181 25.044 1.00 59.53 91 GLU A C 1
ATOM 676 O O . GLU A 1 91 ? -14.241 -7.366 24.121 1.00 59.53 91 GLU A O 1
ATOM 681 N N . PRO A 1 92 ? -15.504 -8.399 25.678 1.00 57.03 92 PRO A N 1
ATOM 682 C CA . PRO A 1 92 ? -16.739 -7.678 25.376 1.00 57.03 92 PRO A CA 1
ATOM 683 C C . PRO A 1 92 ? -16.662 -6.237 25.911 1.00 57.03 92 PRO A C 1
ATOM 685 O O . PRO A 1 92 ? -17.216 -5.901 26.958 1.00 57.03 92 PRO A O 1
ATOM 688 N N . TYR A 1 93 ? -15.928 -5.383 25.200 1.00 64.19 93 TYR A N 1
ATOM 689 C CA . TYR A 1 93 ? -15.922 -3.937 25.412 1.00 64.19 93 TYR A CA 1
ATOM 690 C C . TYR A 1 93 ? -17.136 -3.318 24.719 1.00 64.19 93 TYR A C 1
ATOM 692 O O . TYR A 1 93 ? -17.371 -3.568 23.540 1.00 64.19 93 TYR A O 1
ATOM 700 N N . CYS A 1 94 ? -17.877 -2.469 25.428 1.00 63.75 94 CYS A N 1
ATOM 701 C CA . CYS A 1 94 ? -18.879 -1.597 24.821 1.00 63.75 94 CYS A CA 1
ATOM 702 C C . CYS A 1 94 ? -18.304 -0.186 24.675 1.00 63.75 94 CYS A C 1
ATOM 704 O O . CYS A 1 94 ? -17.502 0.275 25.498 1.00 63.75 94 CYS A O 1
ATOM 706 N N . ILE A 1 95 ? -18.702 0.506 23.611 1.00 72.12 95 ILE A N 1
ATOM 707 C CA . ILE A 1 95 ? -18.403 1.931 23.474 1.00 72.12 95 ILE A CA 1
ATOM 708 C C . ILE A 1 95 ? -19.605 2.717 23.993 1.00 72.12 95 ILE A C 1
ATOM 710 O O . ILE A 1 95 ? -20.758 2.359 23.737 1.00 72.12 95 ILE A O 1
ATOM 714 N N . ASP A 1 96 ? -19.333 3.779 24.741 1.00 77.50 96 ASP A N 1
ATOM 715 C CA . ASP A 1 96 ? -20.369 4.711 25.175 1.00 77.50 96 ASP A CA 1
ATOM 716 C C . ASP A 1 96 ? -21.043 5.378 23.949 1.00 77.50 96 ASP A C 1
ATOM 718 O O . ASP A 1 96 ? -20.465 5.466 22.858 1.00 77.50 96 ASP A O 1
ATOM 722 N N . PHE A 1 97 ? -22.291 5.824 24.116 1.00 74.19 97 PHE A N 1
ATOM 723 C CA . PHE A 1 97 ? -23.084 6.406 23.031 1.00 74.19 97 PHE A CA 1
ATOM 724 C C . PHE A 1 97 ? -22.502 7.732 22.514 1.00 74.19 97 PHE A C 1
ATOM 726 O O . PHE A 1 97 ? -22.516 7.971 21.304 1.00 74.19 97 PHE A O 1
ATOM 733 N N . GLU A 1 98 ? -21.945 8.572 23.393 1.00 81.44 98 GLU A N 1
ATOM 734 C CA . GLU A 1 98 ? -21.269 9.818 23.002 1.00 81.44 98 GLU A CA 1
ATOM 735 C C . GLU A 1 98 ? -20.063 9.519 22.094 1.00 81.44 98 GLU A C 1
ATOM 737 O O . GLU A 1 98 ? -19.883 10.125 21.035 1.00 81.44 98 GLU A O 1
ATOM 742 N N . THR A 1 99 ? -19.273 8.519 22.470 1.00 81.44 99 THR A N 1
ATOM 743 C CA . THR A 1 99 ? -18.075 8.066 21.766 1.00 81.44 99 THR A CA 1
ATOM 744 C C . THR A 1 99 ? -18.438 7.433 20.425 1.00 81.44 99 THR A C 1
ATOM 746 O O . THR A 1 99 ? -17.766 7.697 19.426 1.00 81.44 99 THR A O 1
ATOM 749 N N . ALA A 1 100 ? -19.517 6.647 20.367 1.00 79.38 100 ALA A N 1
ATOM 750 C CA . ALA A 1 100 ? -20.033 6.074 19.125 1.00 79.38 100 ALA A CA 1
ATOM 751 C C . ALA A 1 100 ? -20.449 7.161 18.125 1.00 79.38 100 ALA A C 1
ATOM 753 O O . ALA A 1 100 ? -19.975 7.152 16.987 1.00 79.38 100 ALA A O 1
ATOM 754 N N . ASN A 1 101 ? -21.260 8.130 18.559 1.00 82.12 101 ASN A N 1
ATOM 755 C CA . ASN A 1 101 ? -21.682 9.247 17.711 1.00 82.12 101 ASN A CA 1
ATOM 756 C C . ASN A 1 101 ? -20.493 10.084 17.239 1.00 82.12 101 ASN A C 1
ATOM 758 O O . ASN A 1 101 ? -20.413 10.420 16.058 1.00 82.12 101 ASN A O 1
ATOM 762 N N . TRP A 1 102 ? -19.523 10.343 18.120 1.00 85.44 102 TRP A N 1
ATOM 763 C CA . TRP A 1 102 ? -18.302 11.057 17.752 1.00 85.44 102 TRP A CA 1
ATOM 764 C C . TRP A 1 102 ? -17.501 10.327 16.657 1.00 85.44 102 TRP A C 1
ATOM 766 O O . TRP A 1 102 ? -17.005 10.960 15.721 1.00 85.44 102 TRP A O 1
ATOM 776 N N . VAL A 1 103 ? -17.389 8.992 16.723 1.00 85.38 103 VAL A N 1
ATOM 777 C CA . VAL A 1 103 ? -16.729 8.192 15.673 1.00 85.38 103 VAL A CA 1
ATOM 778 C C . VAL A 1 103 ? -17.535 8.203 14.370 1.00 85.38 103 VAL A C 1
ATOM 780 O O . VAL A 1 103 ? -16.932 8.305 13.299 1.00 85.38 103 VAL A O 1
ATOM 783 N N . ILE A 1 104 ? -18.868 8.121 14.440 1.00 83.12 104 ILE A N 1
ATOM 784 C CA . ILE A 1 104 ? -19.757 8.165 13.266 1.00 83.12 104 ILE A CA 1
ATOM 785 C C . ILE A 1 104 ? -19.622 9.501 12.542 1.00 83.12 104 ILE A C 1
ATOM 787 O O . ILE A 1 104 ? -19.357 9.503 11.342 1.00 83.12 104 ILE A O 1
ATOM 791 N N . GLU A 1 105 ? -19.705 10.619 13.260 1.00 86.81 105 GLU A N 1
ATOM 792 C CA . GLU A 1 105 ? -19.552 11.961 12.690 1.00 86.81 105 GLU A CA 1
ATOM 793 C C . GLU A 1 105 ? -18.185 12.112 12.000 1.00 86.81 105 GLU A C 1
ATOM 795 O O . GLU A 1 105 ? -18.072 12.599 10.870 1.00 86.81 105 GLU A O 1
ATOM 800 N N . ARG A 1 106 ? -17.121 11.597 12.633 1.00 85.12 106 ARG A N 1
ATOM 801 C CA . ARG A 1 106 ? -15.769 11.592 12.055 1.00 85.12 106 ARG A CA 1
ATOM 802 C C . ARG A 1 106 ? -15.674 10.727 10.797 1.00 85.12 106 ARG A C 1
ATOM 804 O O . ARG A 1 106 ? -15.002 11.113 9.837 1.00 85.12 106 ARG A O 1
ATOM 811 N N . LYS A 1 107 ? -16.321 9.559 10.800 1.00 85.25 107 LYS A N 1
ATOM 812 C CA . LYS A 1 107 ? -16.375 8.631 9.664 1.00 85.25 107 LYS A CA 1
ATOM 813 C C . LYS A 1 107 ? -17.167 9.229 8.504 1.00 85.25 107 LYS A C 1
ATOM 815 O O . LYS A 1 107 ? -16.732 9.116 7.360 1.00 85.25 107 LYS A O 1
ATOM 820 N N . GLU A 1 108 ? -18.290 9.875 8.788 1.00 86.44 108 GLU A N 1
ATOM 821 C CA . GLU A 1 108 ? -19.142 10.526 7.796 1.00 86.44 108 GLU A CA 1
ATOM 822 C C . GLU A 1 108 ? -18.427 11.716 7.152 1.00 86.44 108 GLU A C 1
ATOM 824 O O . GLU A 1 108 ? -18.354 11.792 5.924 1.00 86.44 108 GLU A O 1
ATOM 829 N N . SER A 1 109 ? -17.753 12.543 7.955 1.00 88.31 109 SER A N 1
ATOM 830 C CA . SER A 1 109 ? -16.859 13.595 7.458 1.00 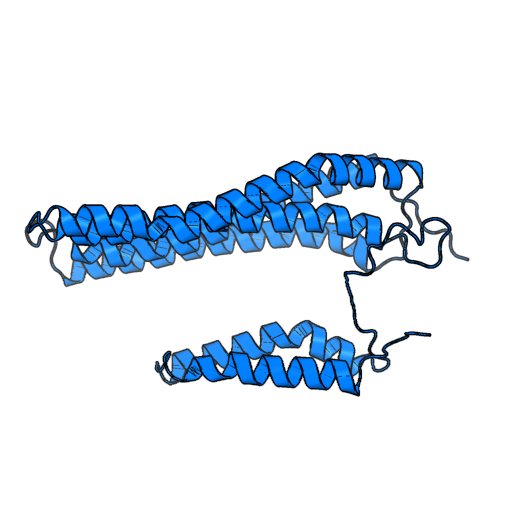88.31 109 SER A CA 1
ATOM 831 C C . SER A 1 109 ? -15.737 13.039 6.565 1.00 88.31 109 SER A C 1
ATOM 833 O O . SER A 1 109 ? -15.403 13.627 5.535 1.00 88.31 109 SER A O 1
ATOM 835 N N . TYR A 1 110 ? -15.176 11.870 6.901 1.00 87.75 110 TYR A N 1
ATOM 836 C CA . TYR A 1 110 ? -14.140 11.225 6.088 1.00 87.75 110 TYR A CA 1
ATOM 837 C C . TYR A 1 110 ? -14.689 10.498 4.846 1.00 87.75 110 TYR A C 1
ATOM 839 O O . TYR A 1 110 ? -13.911 10.183 3.945 1.00 87.75 110 TYR A O 1
ATOM 847 N N . ARG A 1 111 ? -15.999 10.238 4.740 1.00 86.12 111 ARG A N 1
ATOM 848 C CA . ARG A 1 111 ? -16.597 9.445 3.648 1.00 86.12 111 ARG A CA 1
ATOM 849 C C . ARG A 1 111 ? -16.335 10.055 2.272 1.00 86.12 111 ARG A C 1
ATOM 851 O O . ARG A 1 111 ? -15.978 9.327 1.346 1.00 86.12 111 ARG A O 1
ATOM 858 N N . SER A 1 112 ? -16.469 11.375 2.150 1.00 86.00 112 SER A N 1
ATOM 859 C CA . SER A 1 112 ? -16.183 12.109 0.910 1.00 86.00 112 SER A CA 1
ATOM 860 C C . SER A 1 112 ? -14.700 12.031 0.543 1.00 86.00 112 SER A C 1
ATOM 862 O O . SER A 1 112 ? -14.353 11.717 -0.593 1.00 86.00 112 SER A O 1
ATOM 864 N N . THR A 1 113 ? -13.817 12.217 1.529 1.00 88.94 113 THR A N 1
ATOM 865 C CA . THR A 1 113 ? -12.365 12.106 1.343 1.00 88.94 113 THR A CA 1
ATOM 866 C C . THR A 1 113 ? -11.969 10.686 0.944 1.00 88.94 113 THR A C 1
ATOM 868 O O . THR A 1 113 ? -11.125 10.516 0.072 1.00 88.94 113 THR A O 1
ATOM 871 N N . HIS A 1 114 ? -12.591 9.664 1.540 1.00 90.00 114 HIS A N 1
ATOM 872 C CA . HIS A 1 114 ? -12.364 8.266 1.186 1.00 90.00 114 HIS A CA 1
ATOM 873 C C . HIS A 1 114 ? -12.739 7.982 -0.267 1.00 90.00 114 HIS A C 1
ATOM 875 O O . HIS A 1 114 ? -11.928 7.437 -1.013 1.00 90.00 114 HIS A O 1
ATOM 881 N N . ALA A 1 115 ? -13.937 8.402 -0.681 1.00 89.94 115 ALA A N 1
ATOM 882 C CA . ALA A 1 115 ? -14.389 8.245 -2.059 1.00 89.94 115 ALA A CA 1
ATOM 883 C C . ALA A 1 115 ? -13.470 8.984 -3.046 1.00 89.94 115 ALA A C 1
ATOM 885 O O . ALA A 1 115 ? -13.114 8.426 -4.084 1.00 89.94 115 ALA A O 1
ATOM 886 N N . MET A 1 116 ? -13.029 10.200 -2.706 1.00 91.19 116 MET A N 1
ATOM 887 C CA . MET A 1 116 ? -12.118 10.984 -3.540 1.00 91.19 116 MET A CA 1
ATOM 888 C C . MET A 1 116 ? -10.739 10.323 -3.663 1.00 91.19 116 MET A C 1
ATOM 890 O O . MET A 1 116 ? -10.267 10.139 -4.780 1.00 91.19 116 MET A O 1
ATOM 894 N N . LEU A 1 117 ? -10.110 9.912 -2.554 1.00 89.88 117 LEU A N 1
ATOM 895 C CA . LEU A 1 117 ? -8.798 9.250 -2.581 1.00 89.88 117 LEU A CA 1
ATOM 896 C C . LEU A 1 117 ? -8.840 7.929 -3.353 1.00 89.88 117 LEU A C 1
ATOM 898 O O . LEU A 1 117 ? -7.925 7.643 -4.120 1.00 89.88 117 LEU A O 1
ATOM 902 N N . LEU A 1 118 ? -9.903 7.144 -3.158 1.00 91.88 118 LEU A N 1
ATOM 903 C CA . LEU A 1 118 ? -10.099 5.878 -3.856 1.00 91.88 118 LEU A CA 1
ATOM 904 C C . LEU A 1 118 ? -10.269 6.105 -5.363 1.00 91.88 118 LEU A C 1
ATOM 906 O O . LEU A 1 118 ? -9.588 5.465 -6.158 1.00 91.88 118 LEU A O 1
ATOM 910 N N . THR A 1 119 ? -11.130 7.050 -5.749 1.00 91.56 119 THR A N 1
ATOM 911 C CA . THR A 1 119 ? -11.380 7.380 -7.159 1.00 91.56 119 THR A CA 1
ATOM 912 C C . THR A 1 119 ? -10.117 7.909 -7.824 1.00 91.56 119 THR A C 1
ATOM 914 O O . THR A 1 119 ? -9.747 7.423 -8.886 1.00 91.56 119 THR A O 1
ATOM 917 N N . VAL A 1 120 ? -9.415 8.856 -7.192 1.00 93.69 120 VAL A N 1
ATOM 918 C CA . VAL A 1 120 ? -8.159 9.401 -7.726 1.00 93.69 120 VAL A CA 1
ATOM 919 C C . VAL A 1 120 ? -7.103 8.305 -7.852 1.00 93.69 120 VAL A C 1
ATOM 921 O O . VAL A 1 120 ? -6.455 8.227 -8.889 1.00 93.69 120 VAL A O 1
ATOM 924 N N . GLY A 1 121 ? -6.965 7.423 -6.856 1.00 91.88 121 GLY A N 1
ATOM 925 C CA . GLY A 1 121 ? -6.025 6.304 -6.919 1.00 91.88 121 GLY A CA 1
ATOM 926 C C . GLY A 1 121 ? -6.319 5.348 -8.079 1.00 91.88 121 GLY A C 1
ATOM 927 O O . GLY A 1 121 ? -5.408 4.993 -8.822 1.00 91.88 121 GLY A O 1
ATOM 928 N N . ILE A 1 122 ? -7.590 4.991 -8.290 1.00 93.12 122 ILE A N 1
ATOM 929 C CA . ILE A 1 122 ? -8.010 4.134 -9.411 1.00 93.12 122 ILE A CA 1
ATOM 930 C C . ILE A 1 122 ? -7.778 4.839 -10.752 1.00 93.12 122 ILE A C 1
ATOM 932 O O . ILE A 1 122 ? -7.212 4.239 -11.663 1.00 93.12 122 ILE A O 1
ATOM 936 N N . MET A 1 123 ? -8.158 6.113 -10.872 1.00 92.75 123 MET A N 1
ATOM 937 C CA . MET A 1 123 ? -7.932 6.897 -12.091 1.00 92.75 123 MET A CA 1
ATOM 938 C C . MET A 1 123 ? -6.442 6.992 -12.425 1.00 92.75 123 MET A C 1
ATOM 940 O O . MET A 1 123 ? -6.075 6.846 -13.586 1.00 92.75 123 MET A O 1
ATOM 944 N N . LEU A 1 124 ? -5.577 7.169 -11.422 1.00 90.56 124 LEU A N 1
ATOM 945 C CA . LEU A 1 124 ? -4.127 7.207 -11.606 1.00 90.56 124 LEU A CA 1
ATOM 946 C C . LEU A 1 124 ? -3.578 5.859 -12.101 1.00 90.56 124 LEU A C 1
ATOM 948 O O . LEU A 1 124 ? -2.747 5.830 -13.007 1.00 90.56 124 LEU A O 1
ATOM 952 N N . CYS A 1 125 ? -4.083 4.746 -11.559 1.00 89.38 125 CYS A N 1
ATOM 953 C CA . CYS A 1 125 ? -3.738 3.403 -12.026 1.00 89.38 125 CYS A CA 1
ATOM 954 C C . CYS A 1 125 ? -4.225 3.134 -13.458 1.00 89.38 125 CYS A C 1
ATOM 956 O O . CYS A 1 125 ? -3.535 2.455 -14.204 1.00 89.38 125 CYS A O 1
ATOM 958 N N . ILE A 1 126 ? -5.379 3.661 -13.876 1.00 90.00 126 ILE A N 1
ATOM 959 C CA . ILE A 1 126 ? -5.869 3.508 -15.260 1.00 90.00 126 ILE A CA 1
ATOM 960 C C . ILE A 1 126 ? -5.054 4.387 -16.220 1.00 90.00 126 ILE A C 1
ATOM 962 O O . ILE A 1 126 ? -4.648 3.944 -17.293 1.00 90.00 126 ILE A O 1
ATOM 966 N N . LEU A 1 127 ? -4.779 5.631 -15.824 1.00 89.25 127 LEU A N 1
ATOM 967 C CA . LEU A 1 127 ? -4.052 6.609 -16.636 1.00 89.25 127 LEU A CA 1
ATOM 968 C C . LEU A 1 127 ? -2.542 6.349 -16.703 1.00 89.25 127 LEU A C 1
ATOM 970 O O . LEU A 1 127 ? -1.868 6.989 -17.510 1.00 89.25 127 LEU A O 1
ATOM 974 N N . CYS A 1 128 ? -2.002 5.410 -15.919 1.00 88.75 128 CYS A N 1
ATOM 975 C CA . CYS A 1 128 ? -0.569 5.104 -15.905 1.00 88.75 128 CYS A CA 1
ATOM 976 C C . CYS A 1 128 ? -0.016 4.708 -17.286 1.00 88.75 128 CYS A C 1
ATOM 978 O O . CYS A 1 128 ? 1.154 4.957 -17.559 1.00 88.75 128 CYS A O 1
ATOM 980 N N . ALA A 1 129 ? -0.851 4.159 -18.177 1.00 82.94 129 ALA A N 1
ATOM 981 C CA . ALA A 1 129 ? -0.458 3.772 -19.531 1.00 82.94 129 ALA A CA 1
ATOM 982 C C . ALA A 1 129 ? -0.296 4.968 -20.489 1.00 82.94 129 ALA A C 1
ATOM 984 O O . ALA A 1 129 ? 0.432 4.869 -21.475 1.00 82.94 129 ALA A O 1
ATOM 985 N N . VAL A 1 130 ? -0.944 6.108 -20.215 1.00 85.81 130 VAL A N 1
ATOM 986 C CA . VAL A 1 130 ? -0.953 7.269 -21.123 1.00 85.81 130 VAL A CA 1
ATOM 987 C C . VAL A 1 130 ? 0.450 7.865 -21.311 1.00 85.81 130 VAL A C 1
ATOM 989 O O . VAL A 1 130 ? 0.858 8.026 -22.463 1.00 85.81 130 VAL A O 1
ATOM 992 N N . PRO A 1 131 ? 1.236 8.141 -20.247 1.00 78.19 131 PRO A N 1
ATOM 993 C CA . PRO A 1 131 ? 2.610 8.616 -20.401 1.00 78.19 131 PRO A CA 1
ATOM 994 C C . PRO A 1 131 ? 3.498 7.657 -21.200 1.00 78.19 131 PRO A C 1
ATOM 996 O O . PRO A 1 131 ? 4.298 8.114 -22.013 1.00 78.19 131 PRO A O 1
ATOM 999 N N . ALA A 1 132 ? 3.335 6.342 -21.015 1.00 80.88 132 ALA A N 1
ATOM 1000 C CA . ALA A 1 132 ? 4.125 5.354 -21.744 1.00 80.88 132 ALA A CA 1
ATOM 1001 C C . ALA A 1 132 ? 3.821 5.369 -23.245 1.00 80.88 132 ALA A C 1
ATOM 1003 O O . ALA A 1 132 ? 4.744 5.438 -24.051 1.00 80.88 132 ALA A O 1
ATOM 1004 N N . ILE A 1 133 ? 2.539 5.409 -23.621 1.00 82.25 133 ILE A N 1
ATOM 1005 C CA . ILE A 1 133 ? 2.118 5.471 -25.029 1.00 82.25 133 ILE A CA 1
ATOM 1006 C C . ILE A 1 133 ? 2.661 6.735 -25.710 1.00 82.25 133 ILE A C 1
ATOM 1008 O O . ILE A 1 133 ? 3.141 6.666 -26.842 1.00 82.25 133 ILE A O 1
ATOM 1012 N N . ILE A 1 134 ? 2.623 7.883 -25.024 1.00 82.75 134 ILE A N 1
ATOM 1013 C CA . ILE A 1 134 ? 3.153 9.144 -25.563 1.00 82.75 134 ILE A CA 1
ATOM 1014 C C 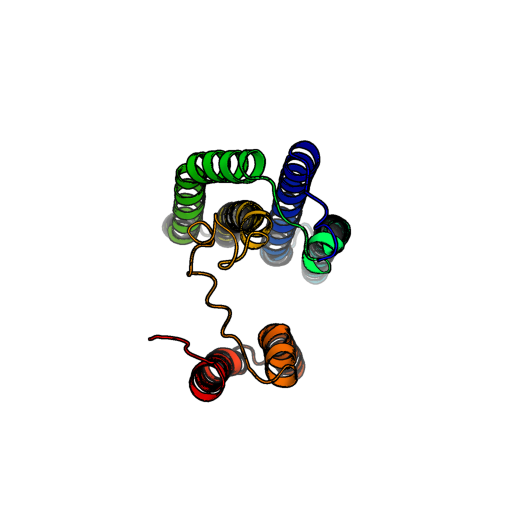. ILE A 1 134 ? 4.660 9.022 -25.812 1.00 82.75 134 ILE A C 1
ATOM 1016 O O . ILE A 1 134 ? 5.113 9.348 -26.908 1.00 82.75 134 ILE A O 1
ATOM 1020 N N . ILE A 1 135 ? 5.429 8.515 -24.844 1.00 78.25 135 ILE A N 1
ATOM 1021 C CA . ILE A 1 135 ? 6.885 8.356 -24.982 1.00 78.25 135 ILE A CA 1
ATOM 1022 C C . ILE A 1 135 ? 7.227 7.397 -26.129 1.00 78.25 135 ILE A C 1
ATOM 1024 O O . ILE A 1 135 ? 8.052 7.744 -26.974 1.00 78.25 135 ILE A O 1
ATOM 1028 N N . SER A 1 136 ? 6.538 6.257 -26.232 1.00 74.94 136 SER A N 1
ATOM 1029 C CA . SER A 1 136 ? 6.728 5.319 -27.346 1.00 74.94 136 SER A CA 1
ATOM 1030 C C . SER A 1 136 ? 6.372 5.932 -28.709 1.00 74.94 136 SER A C 1
ATOM 1032 O O . SER A 1 136 ? 6.994 5.602 -29.717 1.00 74.94 136 SER A O 1
ATOM 1034 N N . SER A 1 137 ? 5.407 6.859 -28.766 1.00 76.25 137 SER A N 1
ATOM 1035 C CA . SER A 1 137 ? 5.016 7.531 -30.017 1.00 76.25 137 SER A CA 1
ATOM 1036 C C . SER A 1 137 ? 6.032 8.566 -30.519 1.00 76.25 137 SER A C 1
ATOM 1038 O O . SER A 1 137 ? 6.073 8.852 -31.716 1.00 76.25 137 SER A O 1
ATOM 1040 N N . LEU A 1 138 ? 6.882 9.107 -29.636 1.00 74.06 138 LEU A N 1
ATOM 1041 C CA . LEU A 1 138 ? 7.852 10.155 -29.978 1.00 74.06 138 LEU A CA 1
ATOM 1042 C C . LEU A 1 138 ? 9.075 9.635 -30.762 1.00 74.06 138 LEU A C 1
ATOM 1044 O O . LEU A 1 138 ? 9.930 10.433 -31.144 1.00 74.06 138 LEU A O 1
ATOM 1048 N N . ASN A 1 139 ? 9.143 8.328 -31.056 1.00 59.97 139 ASN A N 1
ATOM 1049 C CA . ASN A 1 139 ? 10.131 7.671 -31.930 1.00 59.97 139 ASN A CA 1
ATOM 1050 C C . ASN A 1 139 ? 11.597 8.074 -31.658 1.00 59.97 139 ASN A C 1
ATOM 1052 O O . ASN A 1 139 ? 12.446 8.107 -32.554 1.00 59.97 139 ASN A O 1
ATOM 1056 N N . THR A 1 140 ? 11.916 8.388 -30.403 1.00 60.09 140 THR A N 1
ATOM 1057 C CA . THR A 1 140 ? 13.293 8.520 -29.937 1.00 60.09 140 THR A CA 1
ATOM 1058 C C . THR A 1 140 ? 13.880 7.118 -29.829 1.00 60.09 140 THR A C 1
ATOM 1060 O O . THR A 1 140 ? 13.524 6.377 -28.923 1.00 60.09 140 THR A O 1
ATOM 1063 N N . LYS A 1 141 ? 14.782 6.744 -30.748 1.00 58.00 141 LYS A N 1
ATOM 1064 C CA . LYS A 1 141 ? 15.489 5.442 -30.788 1.00 58.00 141 LYS A CA 1
ATOM 1065 C C . LYS A 1 141 ? 16.472 5.221 -29.618 1.00 58.00 141 LYS A C 1
ATOM 1067 O O . LYS A 1 141 ? 17.534 4.630 -29.808 1.00 58.00 141 LYS A O 1
ATOM 1072 N N . SER A 1 142 ? 16.191 5.748 -28.432 1.00 65.38 142 SER A N 1
ATOM 1073 C CA . SER A 1 142 ? 17.019 5.559 -27.247 1.00 65.38 142 SER A CA 1
ATOM 1074 C C . SER A 1 142 ? 16.379 4.516 -26.335 1.00 65.38 142 SER A C 1
ATOM 1076 O O . SER A 1 142 ? 15.298 4.729 -25.800 1.00 65.38 142 SER A O 1
ATOM 1078 N N . THR A 1 143 ? 17.097 3.420 -26.079 1.00 66.81 143 THR A N 1
ATOM 1079 C CA . THR A 1 143 ? 16.733 2.381 -25.094 1.00 66.81 143 THR A CA 1
ATOM 1080 C C . THR A 1 143 ? 16.401 2.976 -23.717 1.00 66.81 143 THR A C 1
ATOM 1082 O O . THR A 1 143 ? 15.548 2.476 -22.998 1.00 66.81 143 THR A O 1
ATOM 1085 N N . PHE A 1 144 ? 17.014 4.119 -23.391 1.00 67.31 144 PHE A N 1
ATOM 1086 C CA . PHE A 1 144 ? 16.729 4.898 -22.189 1.00 67.31 144 PHE A CA 1
ATOM 1087 C C . PHE A 1 144 ? 15.278 5.404 -22.110 1.00 67.31 144 PHE A C 1
ATOM 1089 O O . PHE A 1 144 ? 14.693 5.399 -21.030 1.00 67.31 144 PHE A O 1
ATOM 1096 N N . ALA A 1 145 ? 14.688 5.844 -23.228 1.00 68.00 145 ALA A N 1
ATOM 1097 C CA . ALA A 1 145 ? 13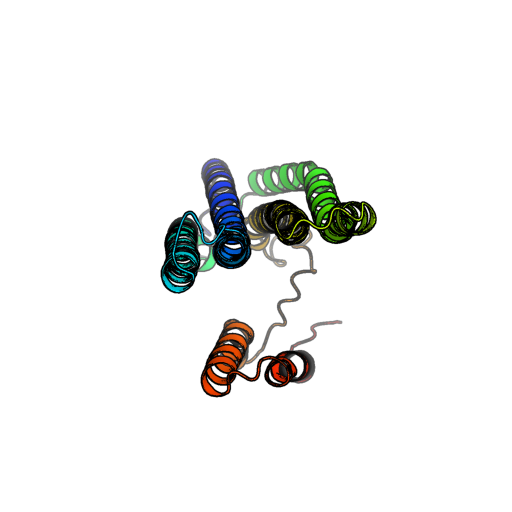.317 6.357 -23.252 1.00 68.00 145 ALA A CA 1
ATOM 1098 C C . ALA A 1 145 ? 12.289 5.237 -23.023 1.00 68.00 145 ALA A C 1
ATOM 1100 O O . ALA A 1 145 ? 11.324 5.437 -22.284 1.00 68.00 145 ALA A O 1
ATOM 1101 N N . ASP A 1 146 ? 12.539 4.048 -23.576 1.00 69.94 146 ASP A N 1
ATOM 1102 C CA . ASP A 1 146 ? 11.669 2.883 -23.403 1.00 69.94 146 ASP A CA 1
ATOM 1103 C C . ASP A 1 146 ? 11.687 2.378 -21.950 1.00 69.94 146 ASP A C 1
ATOM 1105 O O . ASP A 1 146 ? 10.622 2.217 -21.348 1.00 69.94 146 ASP A O 1
ATOM 1109 N N . SER A 1 147 ? 12.860 2.239 -21.321 1.00 72.44 147 SER A N 1
ATOM 1110 C CA . SER A 1 147 ? 12.953 1.856 -19.899 1.00 72.44 147 SER A CA 1
ATOM 1111 C C . SER A 1 147 ? 12.373 2.925 -18.962 1.00 72.44 147 SER A C 1
ATOM 1113 O O . SER A 1 147 ? 11.708 2.601 -17.975 1.00 72.44 147 SER A O 1
ATOM 1115 N N . LEU A 1 148 ? 12.563 4.211 -19.283 1.00 75.44 148 LEU A N 1
ATOM 1116 C CA . LEU A 1 148 ? 11.969 5.319 -18.530 1.00 75.44 148 LEU A CA 1
ATOM 1117 C C . LEU A 1 148 ? 10.435 5.286 -18.593 1.00 75.44 148 LEU A C 1
ATOM 1119 O O . LEU A 1 148 ? 9.777 5.584 -17.596 1.00 75.44 148 LEU A O 1
ATOM 1123 N N . SER A 1 149 ? 9.866 4.887 -19.733 1.00 79.25 149 SER A N 1
ATOM 1124 C CA . SER A 1 149 ? 8.418 4.760 -19.903 1.00 79.25 149 SER A CA 1
ATOM 1125 C C . SER A 1 149 ? 7.821 3.697 -18.969 1.00 79.25 149 SER A C 1
ATOM 1127 O O . SER A 1 149 ? 6.862 3.987 -18.251 1.00 79.25 149 SER A O 1
ATOM 1129 N N . GLY A 1 150 ? 8.444 2.514 -18.884 1.00 79.38 150 GLY A N 1
ATOM 1130 C CA . GLY A 1 150 ? 8.036 1.447 -17.965 1.00 79.38 150 GLY A CA 1
ATOM 1131 C C . GLY A 1 150 ? 8.213 1.845 -16.498 1.00 79.38 150 GLY A C 1
ATOM 1132 O O . GLY A 1 150 ? 7.343 1.580 -15.664 1.00 79.38 150 GLY A O 1
ATOM 1133 N N . GLY A 1 151 ? 9.293 2.568 -16.189 1.00 84.31 151 GLY A N 1
ATOM 1134 C CA . GLY A 1 151 ? 9.526 3.091 -14.847 1.00 84.31 151 GLY A CA 1
ATOM 1135 C C . GLY A 1 151 ? 8.463 4.099 -14.399 1.00 84.31 151 GLY A C 1
ATOM 1136 O O . GLY A 1 151 ? 7.952 4.015 -13.281 1.00 84.31 151 GLY A O 1
ATOM 1137 N N . LEU A 1 152 ? 8.067 5.018 -15.283 1.00 84.25 152 LEU A N 1
ATOM 1138 C CA . LEU A 1 152 ? 7.019 6.000 -14.995 1.00 84.25 152 LEU A CA 1
ATOM 1139 C C . LEU A 1 152 ? 5.666 5.331 -14.730 1.00 84.25 152 LEU A C 1
ATOM 1141 O O . LEU A 1 152 ? 4.998 5.701 -13.763 1.00 84.25 152 LEU A O 1
ATOM 1145 N N . VAL A 1 153 ? 5.288 4.322 -15.523 1.00 89.56 153 VAL A N 1
ATOM 1146 C CA . VAL A 1 153 ? 4.050 3.541 -15.319 1.00 89.56 153 VAL A CA 1
ATOM 1147 C C . VAL A 1 153 ? 3.991 2.988 -13.896 1.00 89.56 153 VAL A C 1
ATOM 1149 O O . VAL A 1 153 ? 3.004 3.194 -13.186 1.00 89.56 153 VAL A O 1
ATOM 1152 N N . LEU A 1 154 ? 5.070 2.345 -13.447 1.00 89.69 154 LEU A N 1
ATOM 1153 C CA . LEU A 1 154 ? 5.145 1.761 -12.109 1.00 89.69 154 LEU A CA 1
ATOM 1154 C C . LEU A 1 154 ? 5.099 2.812 -10.997 1.00 89.69 154 LEU A C 1
ATOM 1156 O O . LEU A 1 154 ? 4.476 2.562 -9.968 1.00 89.69 154 LEU A O 1
ATOM 1160 N N . VAL A 1 155 ? 5.680 3.999 -11.195 1.00 90.75 155 VAL A N 1
ATOM 1161 C CA . VAL A 1 155 ? 5.578 5.104 -10.223 1.00 90.75 155 VAL A CA 1
ATOM 1162 C C . VAL A 1 155 ? 4.132 5.588 -10.082 1.00 90.75 155 VAL A C 1
ATOM 1164 O O . VAL A 1 155 ? 3.652 5.760 -8.959 1.00 90.75 155 VAL A O 1
ATOM 1167 N N . PHE A 1 156 ? 3.407 5.761 -11.192 1.00 91.38 156 PHE A N 1
ATOM 1168 C CA . PHE A 1 156 ? 1.985 6.124 -11.147 1.00 91.38 156 PHE A CA 1
ATOM 1169 C C . PHE A 1 156 ? 1.152 5.046 -10.444 1.00 91.38 156 PHE A C 1
ATOM 1171 O O . PHE A 1 156 ? 0.341 5.371 -9.574 1.00 91.38 156 PHE A O 1
ATOM 1178 N N . ILE A 1 157 ? 1.396 3.768 -10.746 1.00 93.44 157 ILE A N 1
ATOM 1179 C CA . ILE A 1 157 ? 0.736 2.649 -10.057 1.00 93.44 157 ILE A CA 1
ATOM 1180 C C . ILE A 1 157 ? 1.068 2.668 -8.559 1.00 93.44 157 ILE A C 1
ATOM 1182 O O . ILE A 1 157 ? 0.164 2.535 -7.737 1.00 93.44 157 ILE A O 1
ATOM 1186 N N . ALA A 1 158 ? 2.329 2.888 -8.179 1.00 93.56 158 ALA A N 1
ATOM 1187 C CA . ALA A 1 158 ? 2.750 2.919 -6.780 1.00 93.56 158 ALA A CA 1
ATOM 1188 C C . ALA A 1 158 ? 2.009 3.998 -5.976 1.00 93.56 158 ALA A C 1
ATOM 1190 O O . ALA A 1 158 ? 1.510 3.727 -4.881 1.00 93.56 158 ALA A O 1
ATOM 1191 N N . ILE A 1 159 ? 1.881 5.205 -6.536 1.00 93.81 159 ILE A N 1
ATOM 1192 C CA . ILE A 1 159 ? 1.141 6.312 -5.912 1.00 93.81 159 ILE A CA 1
ATOM 1193 C C . ILE A 1 159 ? -0.357 5.984 -5.829 1.00 93.81 159 ILE A C 1
ATOM 1195 O O . ILE A 1 159 ? -0.980 6.197 -4.784 1.00 93.81 159 ILE A O 1
ATOM 1199 N N . GLY A 1 160 ? -0.936 5.432 -6.898 1.00 93.88 160 GLY A N 1
ATOM 1200 C CA . GLY A 1 160 ? -2.353 5.072 -6.938 1.00 93.88 160 GLY A CA 1
ATOM 1201 C C . GLY A 1 160 ? -2.696 4.010 -5.894 1.00 93.88 160 GLY A C 1
ATOM 1202 O O . GLY A 1 160 ? -3.609 4.194 -5.083 1.00 93.88 160 GLY A O 1
ATOM 1203 N N . VAL A 1 161 ? -1.900 2.942 -5.832 1.00 94.38 161 VAL A N 1
ATOM 1204 C CA . VAL A 1 161 ? -2.043 1.869 -4.841 1.00 94.38 161 VAL A CA 1
ATOM 1205 C C . VAL A 1 161 ? -1.826 2.394 -3.421 1.00 94.38 161 VAL A C 1
ATOM 1207 O O . VAL A 1 161 ? -2.602 2.042 -2.532 1.00 94.38 161 VAL A O 1
ATOM 1210 N N . PHE A 1 162 ? -0.854 3.283 -3.189 1.00 94.56 162 PHE A N 1
ATOM 1211 C CA . PHE A 1 162 ? -0.662 3.921 -1.882 1.00 94.56 162 PHE A CA 1
ATOM 1212 C C . PHE A 1 162 ? -1.935 4.634 -1.402 1.00 94.56 162 PHE A C 1
ATOM 1214 O O . PHE A 1 162 ? -2.380 4.410 -0.272 1.00 94.56 162 PHE A O 1
ATOM 1221 N N . MET A 1 163 ? -2.562 5.446 -2.264 1.00 91.50 163 MET A N 1
ATOM 1222 C CA . MET A 1 163 ? -3.806 6.155 -1.934 1.00 91.50 163 MET A CA 1
ATOM 1223 C C . MET A 1 163 ? -4.952 5.183 -1.625 1.00 91.50 163 MET A C 1
ATOM 1225 O O . MET A 1 163 ? -5.667 5.376 -0.634 1.00 91.50 163 MET A O 1
ATOM 1229 N N . ILE A 1 164 ? -5.093 4.122 -2.429 1.00 92.88 164 ILE A N 1
ATOM 1230 C CA . ILE A 1 164 ? -6.117 3.079 -2.263 1.00 92.88 164 ILE A CA 1
ATOM 1231 C C . ILE A 1 164 ? -5.929 2.338 -0.932 1.00 92.88 164 ILE A C 1
ATOM 1233 O O . ILE A 1 164 ? -6.878 2.220 -0.151 1.00 92.88 164 ILE A O 1
ATOM 1237 N N . VAL A 1 165 ? -4.722 1.852 -0.638 1.00 93.12 165 VAL A N 1
ATOM 1238 C CA . VAL A 1 165 ? -4.437 1.093 0.591 1.00 93.12 165 VAL A CA 1
ATOM 1239 C C . VAL A 1 165 ? -4.641 1.978 1.818 1.00 93.12 165 VAL A C 1
ATOM 1241 O O . VAL A 1 165 ? -5.358 1.592 2.747 1.00 93.12 165 VAL A O 1
ATOM 1244 N N . PHE A 1 166 ? -4.092 3.195 1.801 1.00 92.12 166 PHE A N 1
ATOM 1245 C CA . PHE A 1 166 ? -4.215 4.134 2.912 1.00 92.12 166 PHE A CA 1
ATOM 1246 C C . PHE A 1 166 ? -5.679 4.436 3.247 1.00 92.12 166 PHE A C 1
ATOM 1248 O O . PHE A 1 166 ? -6.086 4.368 4.412 1.00 92.12 166 PHE A O 1
ATOM 1255 N N . THR A 1 167 ? -6.495 4.742 2.232 1.00 91.31 167 THR A N 1
ATOM 1256 C CA . THR A 1 167 ? -7.884 5.132 2.475 1.00 91.31 167 THR A CA 1
ATOM 1257 C C . THR A 1 167 ? -8.762 3.971 2.941 1.00 91.31 167 THR A C 1
ATOM 1259 O O . THR A 1 167 ? -9.593 4.157 3.835 1.00 91.31 167 THR A O 1
ATOM 1262 N N . ASN A 1 168 ? -8.550 2.764 2.408 1.00 88.81 168 ASN A N 1
ATOM 1263 C CA . ASN A 1 168 ? -9.288 1.572 2.831 1.00 88.81 168 ASN A CA 1
ATOM 1264 C C . ASN A 1 168 ? -8.953 1.182 4.273 1.00 88.81 168 ASN A C 1
ATOM 1266 O O . ASN A 1 168 ? -9.857 0.928 5.073 1.00 88.81 168 ASN A O 1
ATOM 1270 N N . MET A 1 169 ? -7.673 1.218 4.648 1.00 86.88 169 MET A N 1
ATOM 1271 C CA . MET A 1 169 ? -7.265 0.937 6.025 1.00 86.88 169 MET A CA 1
ATOM 1272 C C . MET A 1 169 ? -7.796 1.984 7.007 1.00 86.88 169 MET A C 1
ATOM 1274 O O . MET A 1 169 ? -8.273 1.634 8.092 1.00 86.88 169 MET A O 1
ATOM 1278 N N . LYS A 1 170 ? -7.781 3.266 6.626 1.00 86.88 170 LYS A N 1
ATOM 1279 C CA . LYS A 1 170 ? -8.342 4.337 7.456 1.00 86.88 170 LYS A CA 1
ATOM 1280 C C . LYS A 1 170 ? -9.853 4.178 7.647 1.00 86.88 170 LYS A C 1
ATOM 1282 O O . LYS A 1 170 ? -10.318 4.295 8.776 1.00 86.88 170 LYS A O 1
ATOM 1287 N N . LYS A 1 171 ? -10.604 3.829 6.595 1.00 86.56 171 LYS A N 1
ATOM 1288 C CA . LYS A 1 171 ? -12.038 3.504 6.694 1.00 86.56 171 LYS A CA 1
ATOM 1289 C C . LYS A 1 171 ? -12.296 2.326 7.639 1.00 86.56 171 LYS A C 1
ATOM 1291 O O . LYS A 1 171 ? -13.054 2.478 8.592 1.00 86.56 171 LYS A O 1
ATOM 1296 N N . SER A 1 172 ? -11.591 1.210 7.439 1.00 84.56 172 SER A N 1
ATOM 1297 C CA . SER A 1 172 ? -11.706 0.008 8.281 1.00 84.56 172 SER A CA 1
ATOM 1298 C C . SER A 1 172 ? -11.415 0.291 9.762 1.00 84.56 172 SER A C 1
ATOM 1300 O O . SER A 1 172 ? -11.992 -0.324 10.658 1.00 84.56 172 SER A O 1
ATOM 1302 N N . SER A 1 173 ? -10.548 1.265 10.044 1.00 85.69 173 SER A N 1
ATOM 1303 C CA . SER A 1 173 ? -10.229 1.678 11.413 1.00 85.69 173 SER A CA 1
ATOM 1304 C C . SER A 1 173 ? -11.404 2.350 12.126 1.00 85.69 173 SER A C 1
ATOM 1306 O O . SER A 1 173 ? -11.515 2.207 13.335 1.00 85.69 173 SER A O 1
ATOM 1308 N N . PHE A 1 174 ? -12.302 3.034 11.412 1.00 84.50 174 PHE A N 1
ATOM 1309 C CA . PHE A 1 174 ? -13.533 3.565 12.009 1.00 84.50 174 PHE A CA 1
ATOM 1310 C C . PHE A 1 174 ? -14.585 2.474 12.236 1.00 84.50 174 PHE A C 1
ATOM 1312 O O . PHE A 1 174 ? -15.343 2.547 13.197 1.00 84.50 174 PHE A O 1
ATOM 1319 N N . ASP A 1 175 ? -14.612 1.447 11.385 1.00 81.81 175 ASP A N 1
ATOM 1320 C CA . ASP A 1 175 ? -15.579 0.349 11.487 1.00 81.81 175 ASP A CA 1
ATOM 1321 C C . ASP A 1 175 ? -15.309 -0.562 12.691 1.00 81.81 175 ASP A C 1
ATOM 1323 O O . ASP A 1 175 ? -16.248 -1.028 13.331 1.00 81.81 175 ASP A O 1
ATOM 1327 N N . LYS A 1 176 ? -14.035 -0.766 13.058 1.00 81.25 176 LYS A N 1
ATOM 1328 C CA . LYS A 1 176 ? -13.633 -1.596 14.209 1.00 81.25 176 LYS A CA 1
ATOM 1329 C C . LYS A 1 176 ? -14.315 -1.198 15.532 1.00 81.25 176 LYS A C 1
ATOM 1331 O O . LYS A 1 176 ? -14.982 -2.058 16.098 1.00 81.25 176 LYS A O 1
ATOM 1336 N N . PRO A 1 177 ? -14.204 0.043 16.042 1.00 77.75 177 PRO A N 1
ATOM 1337 C CA . PRO A 1 177 ? -14.861 0.423 17.292 1.00 77.75 177 PRO A CA 1
ATOM 1338 C C . PRO A 1 177 ? -16.389 0.392 17.177 1.00 77.75 177 PRO A C 1
ATOM 1340 O O . PRO A 1 177 ? -17.051 -0.027 18.119 1.00 77.75 177 PRO A O 1
ATOM 1343 N N . LEU A 1 178 ? -16.955 0.756 16.021 1.00 76.69 178 LEU A N 1
ATOM 1344 C CA . LEU A 1 178 ? -18.405 0.701 15.796 1.00 76.69 178 LEU A CA 1
ATOM 1345 C C . LEU A 1 178 ? -18.943 -0.736 15.819 1.00 76.69 178 LEU A C 1
ATOM 1347 O O . LEU A 1 178 ? -20.045 -0.967 16.306 1.00 76.69 178 LEU A O 1
ATOM 1351 N N . SER A 1 179 ? -18.153 -1.707 15.354 1.00 68.88 179 SER A N 1
ATOM 1352 C CA . SER A 1 179 ? -18.524 -3.126 15.384 1.00 68.88 179 SER A CA 1
ATOM 1353 C C . SER A 1 179 ? -18.574 -3.732 16.795 1.00 68.88 179 SER A C 1
ATOM 1355 O O . SER A 1 179 ? -19.185 -4.782 16.970 1.00 68.88 179 SER A O 1
ATOM 1357 N N . LEU A 1 180 ? -17.984 -3.073 17.805 1.00 69.88 180 LEU A N 1
ATOM 1358 C CA . LEU A 1 180 ? -18.026 -3.528 19.203 1.00 69.88 180 LEU A CA 1
ATOM 1359 C C . LEU A 1 180 ? -19.412 -3.346 19.842 1.00 69.88 180 LEU A C 1
ATOM 1361 O O . LEU A 1 180 ? -19.799 -4.128 20.703 1.00 69.88 180 LEU A O 1
ATOM 1365 N N . ASN A 1 181 ? -20.200 -2.372 19.379 1.00 63.09 181 ASN A N 1
ATOM 1366 C CA . ASN A 1 181 ? -21.578 -2.142 19.829 1.00 63.09 181 ASN A CA 1
ATOM 1367 C C . ASN A 1 181 ? -22.593 -3.002 19.052 1.00 63.09 181 ASN A C 1
ATOM 1369 O O . ASN A 1 181 ? -23.638 -2.502 18.648 1.00 63.09 181 ASN A O 1
ATOM 1373 N N . GLY A 1 182 ? -22.275 -4.282 18.810 1.00 53.31 182 GLY A N 1
ATOM 1374 C CA . GLY A 1 182 ? -23.038 -5.203 17.955 1.00 53.31 182 GLY A CA 1
ATOM 1375 C C . GLY A 1 182 ? -24.567 -5.152 18.126 1.00 53.31 182 GLY A C 1
ATOM 1376 O O . GLY A 1 182 ? -25.082 -4.723 19.160 1.00 53.31 182 GLY A O 1
ATOM 1377 N N . ALA A 1 183 ? -25.275 -5.638 17.097 1.00 46.31 183 ALA A N 1
ATOM 1378 C CA . ALA A 1 183 ? -26.717 -5.538 16.803 1.00 46.31 183 ALA A CA 1
ATOM 1379 C C . ALA A 1 183 ? -27.734 -5.773 17.949 1.00 46.31 183 ALA A C 1
ATOM 1381 O O . ALA A 1 183 ? -28.927 -5.574 17.746 1.00 46.31 183 ALA A O 1
ATOM 1382 N N . GLN A 1 184 ? -27.296 -6.180 19.141 1.00 42.53 184 GLN A N 1
ATOM 1383 C CA . GLN A 1 184 ? -28.131 -6.489 20.306 1.00 42.53 184 GLN A CA 1
ATOM 1384 C C . GLN A 1 184 ? -28.063 -5.452 21.440 1.00 42.53 184 GLN A C 1
ATOM 1386 O O . GLN A 1 184 ? -28.615 -5.670 22.516 1.00 42.53 184 GLN A O 1
ATOM 1391 N N . THR A 1 185 ? -27.420 -4.306 21.220 1.00 44.59 185 THR A N 1
ATOM 1392 C CA . THR A 1 185 ? -27.532 -3.142 22.116 1.00 44.59 185 THR A CA 1
ATOM 1393 C C . THR A 1 185 ? -28.302 -2.024 21.415 1.00 44.59 185 THR A C 1
ATOM 1395 O O . THR A 1 185 ? -28.413 -2.031 20.194 1.00 44.59 185 THR A O 1
ATOM 1398 N N . MET A 1 186 ? -28.854 -1.056 22.157 1.00 42.16 186 MET A N 1
ATOM 1399 C CA . MET A 1 186 ? -29.711 0.043 21.650 1.00 42.16 186 MET A CA 1
ATOM 1400 C C . MET A 1 186 ? -29.094 0.897 20.505 1.00 42.16 186 MET A C 1
ATOM 1402 O O . MET A 1 186 ? -29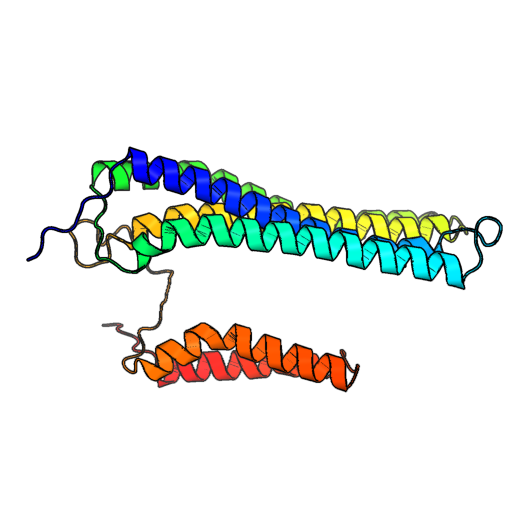.762 1.774 19.969 1.00 42.16 186 MET A O 1
ATOM 1406 N N . GLY A 1 187 ? -27.839 0.642 20.107 1.00 40.03 187 GLY A N 1
ATOM 1407 C CA . GLY A 1 187 ? -27.174 1.150 18.900 1.00 40.03 187 GLY A CA 1
ATOM 1408 C C . GLY A 1 187 ? -27.087 0.146 17.733 1.00 40.03 187 GLY A C 1
ATOM 1409 O O . GLY A 1 187 ? -26.239 0.299 1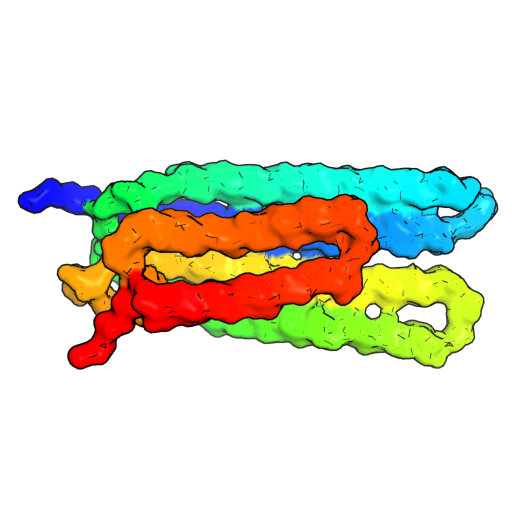6.855 1.00 40.03 187 GLY A O 1
ATOM 1410 N N . GLY A 1 188 ? -27.936 -0.885 17.695 1.00 43.88 188 GLY A N 1
ATOM 1411 C CA . GLY A 1 188 ? -27.886 -1.969 16.704 1.00 43.88 188 GLY A CA 1
ATOM 1412 C C . GLY A 1 188 ? -28.070 -1.546 15.241 1.00 43.88 188 GLY A C 1
ATOM 1413 O O . GLY A 1 188 ? -27.808 -2.338 14.344 1.00 43.88 188 GLY A O 1
ATOM 1414 N N . ASN A 1 189 ? -28.439 -0.287 14.986 1.00 44.19 189 ASN A N 1
ATOM 1415 C CA . ASN A 1 189 ? -28.584 0.278 13.644 1.00 44.19 189 ASN A CA 1
ATOM 1416 C C . ASN A 1 189 ? -27.281 0.885 13.072 1.00 44.19 189 ASN A C 1
ATOM 1418 O O . ASN A 1 189 ? -27.289 1.424 11.968 1.00 44.19 189 ASN A O 1
ATOM 1422 N N . PHE A 1 190 ? -26.167 0.851 13.819 1.00 46.69 190 PHE A N 1
ATOM 1423 C CA . PHE A 1 190 ? -24.902 1.497 13.421 1.00 46.69 190 PHE A CA 1
ATOM 1424 C C . PHE A 1 190 ? -23.837 0.532 12.881 1.00 46.69 190 PHE A C 1
ATOM 1426 O O . PHE A 1 190 ? -22.884 0.963 12.220 1.00 46.69 190 PHE A O 1
ATOM 1433 N N . ALA A 1 191 ? -23.993 -0.772 13.117 1.00 41.56 191 ALA A N 1
ATOM 1434 C CA . ALA A 1 191 ? -23.210 -1.782 12.425 1.00 41.56 191 ALA A CA 1
ATOM 1435 C C . ALA A 1 191 ? -23.757 -1.880 10.998 1.00 41.56 191 ALA A C 1
ATOM 1437 O O . ALA A 1 191 ? -24.839 -2.408 10.774 1.00 41.56 191 ALA A O 1
ATOM 1438 N N . ASN A 1 192 ? -23.032 -1.327 10.024 1.00 37.44 192 ASN A N 1
ATOM 1439 C CA . ASN A 1 192 ? -23.365 -1.557 8.624 1.00 37.44 192 ASN A CA 1
ATOM 1440 C C . ASN A 1 192 ? -23.386 -3.074 8.403 1.00 37.44 192 ASN A C 1
ATOM 1442 O O . ASN A 1 192 ? -22.334 -3.710 8.482 1.00 37.44 192 ASN A O 1
ATOM 1446 N N . SER A 1 193 ? -24.556 -3.623 8.080 1.00 37.03 193 SER A N 1
ATOM 1447 C CA . SER A 1 193 ? -24.812 -5.019 7.692 1.00 37.03 193 SER A CA 1
ATOM 1448 C C . SER A 1 193 ? -24.089 -5.453 6.402 1.00 37.03 193 SER A C 1
ATOM 1450 O O . SER A 1 193 ? -24.516 -6.374 5.720 1.00 37.03 193 SER A O 1
ATOM 1452 N N . HIS A 1 194 ? -23.002 -4.767 6.041 1.00 34.31 194 HIS A N 1
ATOM 1453 C CA . HIS A 1 194 ? -22.137 -5.053 4.904 1.00 34.31 194 HIS A CA 1
ATOM 1454 C C . HIS A 1 194 ? -20.868 -5.825 5.286 1.00 34.31 194 HIS A C 1
ATOM 1456 O O . HIS A 1 194 ? -20.177 -6.298 4.388 1.00 34.31 194 HIS A O 1
ATOM 1462 N N . ASP A 1 195 ? -20.565 -5.994 6.579 1.00 39.50 195 ASP A N 1
ATOM 1463 C CA . ASP A 1 195 ? -19.656 -7.057 7.022 1.00 39.50 195 ASP A CA 1
ATOM 1464 C C . ASP A 1 195 ? -20.500 -8.327 7.141 1.00 39.50 195 ASP A C 1
ATOM 1466 O O . ASP A 1 195 ? -20.936 -8.708 8.227 1.00 39.50 195 ASP A O 1
ATOM 1470 N N . GLY A 1 196 ? -20.819 -8.921 5.988 1.00 42.06 196 GLY A N 1
ATOM 1471 C CA . GLY A 1 196 ? -21.441 -10.235 5.874 1.00 42.06 196 GLY A CA 1
ATOM 1472 C C . GLY A 1 196 ? -20.485 -11.304 6.388 1.00 42.06 196 GLY A C 1
ATOM 1473 O O . GLY A 1 196 ? -20.033 -12.157 5.631 1.00 42.06 196 GLY A O 1
ATOM 1474 N N . LYS A 1 197 ? -20.127 -11.238 7.673 1.00 43.81 197 LYS A N 1
ATOM 1475 C CA . LYS A 1 197 ? -19.505 -12.340 8.388 1.00 43.81 197 LYS A CA 1
ATOM 1476 C C . LYS A 1 197 ? -20.559 -13.414 8.485 1.00 43.81 197 LYS A C 1
ATOM 1478 O O . LYS A 1 197 ? -21.327 -13.459 9.442 1.00 43.81 197 LYS A O 1
ATOM 1483 N N . VAL A 1 198 ? -20.590 -14.228 7.439 1.00 51.06 198 VAL A N 1
ATOM 1484 C CA . VAL A 1 198 ? -21.280 -15.501 7.399 1.00 51.06 198 VAL A CA 1
ATOM 1485 C C . VAL A 1 198 ? -20.971 -16.201 8.717 1.00 51.06 198 VAL A C 1
ATOM 1487 O O . VAL A 1 198 ? -19.814 -16.511 9.014 1.00 51.06 198 VAL A O 1
ATOM 1490 N N . HIS A 1 199 ? -21.986 -16.319 9.569 1.00 48.78 199 HIS A N 1
ATOM 1491 C CA . HIS A 1 199 ? -21.841 -17.014 10.832 1.00 48.78 199 HIS A CA 1
ATOM 1492 C C . HIS A 1 199 ? -21.871 -18.498 10.494 1.00 48.78 199 HIS A C 1
ATOM 1494 O O . HIS A 1 199 ? -22.880 -19.029 10.040 1.00 48.78 199 HIS A O 1
ATOM 1500 N N . TYR A 1 200 ? -20.723 -19.146 10.634 1.00 56.75 200 TYR A N 1
ATOM 1501 C CA . TYR A 1 200 ? -20.637 -20.589 10.507 1.00 56.75 200 TYR A CA 1
ATOM 1502 C C . TYR A 1 200 ? -20.997 -21.181 11.864 1.00 56.75 200 TYR A C 1
ATOM 1504 O O . TYR A 1 200 ? -20.306 -20.908 12.846 1.00 56.75 200 TYR A O 1
ATOM 1512 N N . GLU A 1 201 ? -22.042 -22.008 11.925 1.00 53.38 201 GLU A N 1
ATOM 1513 C CA . GLU A 1 201 ? -22.411 -22.723 13.159 1.00 53.38 201 GLU A CA 1
ATOM 1514 C C . GLU A 1 201 ? -21.251 -23.583 13.681 1.00 53.38 201 GLU A C 1
ATOM 1516 O O . GLU A 1 201 ? -21.079 -23.769 14.885 1.00 53.38 201 GLU A O 1
ATOM 1521 N N . ASN A 1 202 ? -20.407 -24.076 12.768 1.00 59.28 202 ASN A N 1
ATOM 1522 C CA . ASN A 1 202 ? -19.238 -24.865 13.113 1.00 59.28 202 ASN A CA 1
ATOM 1523 C C . ASN A 1 202 ? -17.998 -23.984 13.358 1.00 59.28 202 ASN A C 1
ATOM 1525 O O . ASN A 1 202 ? -17.460 -23.406 12.404 1.00 59.28 202 ASN A O 1
ATOM 1529 N N . PRO A 1 203 ? -17.435 -23.975 14.586 1.00 62.56 203 PRO A N 1
ATOM 1530 C CA . PRO A 1 203 ? -16.237 -23.194 14.910 1.00 62.56 203 PRO A CA 1
ATOM 1531 C C . PRO A 1 203 ? -15.009 -23.642 14.103 1.00 62.56 203 PRO A C 1
ATOM 1533 O O . PRO A 1 203 ? -14.112 -22.845 13.837 1.00 62.56 203 PRO A O 1
ATOM 1536 N N . VAL A 1 204 ? -14.988 -24.901 13.652 1.00 63.91 204 VAL A N 1
ATOM 1537 C CA . VAL A 1 204 ? -13.938 -25.451 12.781 1.00 63.91 204 VAL A CA 1
ATOM 1538 C C . VAL A 1 204 ? -13.984 -24.818 11.388 1.00 63.91 204 VAL A C 1
ATOM 1540 O O . VAL A 1 204 ? -12.946 -24.451 10.845 1.00 63.91 204 VAL A O 1
ATOM 1543 N N . VAL A 1 205 ? -15.178 -24.631 10.821 1.00 63.44 205 VAL A N 1
ATOM 1544 C CA . VAL A 1 205 ? -15.354 -24.018 9.494 1.00 63.44 205 VAL A CA 1
ATOM 1545 C C . VAL A 1 205 ? -15.040 -22.526 9.563 1.00 63.44 205 VAL A C 1
ATOM 1547 O O . VAL A 1 205 ? -14.323 -22.020 8.704 1.00 63.44 205 VAL A O 1
ATOM 1550 N N . ALA A 1 206 ? -15.467 -21.847 10.632 1.00 64.25 206 ALA A N 1
ATOM 1551 C CA . ALA A 1 206 ? -15.084 -20.460 10.891 1.00 64.25 206 ALA A CA 1
ATOM 1552 C C . ALA A 1 206 ? -13.554 -20.293 10.986 1.00 64.25 206 ALA A C 1
ATOM 1554 O O . ALA A 1 206 ? -12.991 -19.370 10.394 1.00 64.25 206 ALA A O 1
ATOM 1555 N N . ALA A 1 207 ? -12.868 -21.208 11.682 1.00 66.62 207 ALA A N 1
ATOM 1556 C CA . ALA A 1 207 ? -11.411 -21.197 11.789 1.00 66.62 207 ALA A CA 1
ATOM 1557 C C . ALA A 1 207 ? -10.731 -21.436 10.430 1.00 66.62 207 ALA A C 1
ATOM 1559 O O . ALA A 1 207 ? -9.836 -20.674 10.061 1.00 66.62 207 ALA A O 1
ATOM 1560 N N . ILE A 1 208 ? -11.181 -22.428 9.655 1.00 70.94 208 ILE A N 1
ATOM 1561 C CA . ILE A 1 208 ? -10.636 -22.725 8.319 1.00 70.94 208 ILE A CA 1
ATOM 1562 C C . ILE A 1 208 ? -10.845 -21.539 7.370 1.00 70.94 208 ILE A C 1
ATOM 1564 O O . ILE A 1 208 ? -9.893 -21.100 6.726 1.00 70.94 208 ILE A O 1
ATOM 1568 N N . MET A 1 209 ? -12.048 -20.964 7.331 1.00 72.06 209 MET A N 1
ATOM 1569 C CA . MET A 1 209 ? -12.364 -19.813 6.478 1.00 72.06 209 MET A CA 1
ATOM 1570 C C . MET A 1 209 ? -11.563 -18.563 6.855 1.00 72.06 209 MET A C 1
ATOM 1572 O O . MET A 1 209 ? -11.200 -17.780 5.980 1.00 72.06 209 MET A O 1
ATOM 1576 N N . SER A 1 210 ? -11.203 -18.399 8.134 1.00 69.31 210 SER A N 1
ATOM 1577 C CA . SER A 1 210 ? -10.372 -17.272 8.579 1.00 69.31 210 SER A CA 1
ATOM 1578 C C . SER A 1 210 ? -8.948 -17.293 8.009 1.00 69.31 210 SER A C 1
ATOM 1580 O O . SER A 1 210 ? -8.348 -16.235 7.817 1.00 69.31 210 SER A O 1
ATOM 1582 N N . VAL A 1 211 ? -8.416 -18.485 7.710 1.00 76.31 211 VAL A N 1
ATOM 1583 C CA . VAL A 1 211 ? -7.052 -18.676 7.187 1.00 76.31 211 VAL A CA 1
ATOM 1584 C C . VAL A 1 211 ? -7.056 -19.041 5.697 1.00 76.31 211 VAL A C 1
ATOM 1586 O O . VAL A 1 211 ? -6.024 -18.930 5.041 1.00 76.31 211 VAL A O 1
ATOM 1589 N N . TYR A 1 212 ? -8.218 -19.389 5.137 1.00 79.12 212 TYR A N 1
ATOM 1590 C CA . TYR A 1 212 ? -8.408 -19.883 3.772 1.00 79.12 212 TYR A CA 1
ATOM 1591 C C . TYR A 1 212 ? -7.603 -19.118 2.716 1.00 79.12 212 TYR A C 1
ATOM 1593 O O . TYR A 1 212 ? -6.761 -19.698 2.034 1.00 79.12 212 TYR A O 1
ATOM 1601 N N . TRP A 1 213 ? -7.780 -17.797 2.633 1.00 78.50 213 TRP A N 1
ATOM 1602 C CA . TRP A 1 213 ? -7.076 -16.960 1.656 1.00 78.50 213 TRP A CA 1
ATOM 1603 C C . TRP A 1 213 ? -5.554 -16.960 1.838 1.00 78.50 213 TRP A C 1
ATOM 1605 O O . TRP A 1 213 ? -4.811 -16.945 0.854 1.00 78.50 213 TRP A O 1
ATOM 1615 N N . SER A 1 214 ? -5.071 -17.023 3.081 1.00 77.69 214 SER A N 1
ATOM 1616 C CA . SER A 1 214 ? -3.638 -17.125 3.371 1.00 77.69 214 SER A CA 1
ATOM 1617 C C . SER A 1 214 ? -3.087 -18.493 2.964 1.00 77.69 214 SER A C 1
ATOM 1619 O O . SER A 1 214 ? -2.030 -18.559 2.337 1.00 77.69 214 SER A O 1
ATOM 1621 N N . THR A 1 215 ? -3.825 -19.575 3.229 1.00 79.06 215 THR A N 1
ATOM 1622 C CA . THR A 1 215 ? -3.461 -20.935 2.808 1.00 79.06 215 THR A CA 1
ATOM 1623 C C . THR A 1 215 ? -3.423 -21.065 1.287 1.00 79.06 215 THR A C 1
ATOM 1625 O O . THR A 1 215 ? -2.438 -21.563 0.749 1.00 79.06 215 THR A O 1
ATOM 1628 N N . VAL A 1 216 ? -4.443 -20.564 0.584 1.00 84.31 216 VAL A N 1
ATOM 1629 C CA . VAL A 1 216 ? -4.497 -20.554 -0.888 1.00 84.31 216 VAL A CA 1
ATOM 1630 C C . VAL A 1 216 ? -3.312 -19.784 -1.468 1.00 84.31 216 VAL A C 1
ATOM 1632 O O . VAL A 1 216 ? -2.650 -20.273 -2.381 1.00 84.31 216 VAL A O 1
ATOM 1635 N N . THR A 1 217 ? -2.991 -18.620 -0.897 1.00 81.69 217 THR A N 1
ATOM 1636 C CA . THR A 1 217 ? -1.828 -17.823 -1.317 1.00 81.69 217 THR A CA 1
ATOM 1637 C C . THR A 1 217 ? -0.518 -18.581 -1.086 1.00 81.69 217 THR A C 1
ATOM 1639 O O . THR A 1 217 ? 0.354 -18.573 -1.949 1.00 81.69 217 THR A O 1
ATOM 1642 N N . CYS A 1 218 ? -0.377 -19.276 0.046 1.00 82.25 218 CYS A N 1
ATOM 1643 C CA . CYS A 1 218 ? 0.797 -20.098 0.342 1.00 82.25 218 CYS A CA 1
ATOM 1644 C C . CYS A 1 218 ? 0.963 -21.235 -0.679 1.00 82.25 218 CYS A C 1
ATOM 1646 O O . CYS A 1 218 ? 2.036 -21.387 -1.257 1.00 82.25 218 CYS A O 1
ATOM 1648 N N . ILE A 1 219 ? -0.113 -21.973 -0.975 1.00 84.94 219 ILE A N 1
ATOM 1649 C CA . ILE A 1 219 ? -0.111 -23.048 -1.980 1.00 84.94 219 ILE A CA 1
ATOM 1650 C C . ILE A 1 219 ? 0.234 -22.490 -3.365 1.00 84.94 219 ILE A C 1
ATOM 1652 O O . ILE A 1 219 ? 1.073 -23.063 -4.058 1.00 84.94 219 ILE A O 1
ATOM 1656 N N . TYR A 1 220 ? -0.364 -21.357 -3.745 1.00 82.31 220 TYR A N 1
ATOM 1657 C CA . TYR A 1 220 ? -0.060 -20.668 -4.999 1.00 82.31 220 TYR A CA 1
ATOM 1658 C C . TYR A 1 220 ? 1.425 -20.315 -5.109 1.00 82.31 220 TYR A C 1
ATOM 1660 O O . TYR A 1 220 ? 2.038 -20.579 -6.142 1.00 82.31 220 TYR A O 1
ATOM 1668 N N . LEU A 1 221 ? 2.009 -19.737 -4.055 1.00 83.06 221 LEU A N 1
ATOM 1669 C CA . LEU A 1 221 ? 3.416 -19.347 -4.046 1.00 83.06 221 LEU A CA 1
ATOM 1670 C C . LEU A 1 221 ? 4.329 -20.574 -4.089 1.00 83.06 221 LEU A C 1
ATOM 1672 O O . LEU A 1 221 ? 5.216 -20.623 -4.935 1.00 83.06 221 LEU A O 1
ATOM 1676 N N . CYS A 1 222 ? 4.096 -21.584 -3.247 1.00 84.06 222 CYS A N 1
ATOM 1677 C CA . CYS A 1 222 ? 4.879 -22.821 -3.262 1.00 84.06 222 CYS A CA 1
ATOM 1678 C C . CYS A 1 222 ? 4.847 -23.489 -4.639 1.00 84.06 222 CYS A C 1
ATOM 1680 O O . CYS A 1 222 ? 5.896 -23.858 -5.159 1.00 84.06 222 CYS A O 1
ATOM 1682 N N . TRP A 1 223 ? 3.669 -23.595 -5.256 1.00 82.44 223 TRP A N 1
ATOM 1683 C CA . TRP A 1 223 ? 3.545 -24.157 -6.597 1.00 82.44 223 TRP A CA 1
ATOM 1684 C C . TRP A 1 223 ? 4.278 -23.287 -7.623 1.00 82.44 223 TRP A C 1
ATOM 1686 O O . TRP A 1 223 ? 5.162 -23.788 -8.313 1.00 82.44 223 TRP A O 1
ATOM 1696 N N . SER A 1 224 ? 3.990 -21.985 -7.675 1.00 83.62 224 SER A N 1
ATOM 1697 C CA . SER A 1 224 ? 4.577 -21.075 -8.671 1.00 83.62 224 SER A CA 1
ATOM 1698 C C . SER A 1 224 ? 6.102 -21.015 -8.595 1.00 83.62 224 SER A C 1
ATOM 1700 O O . SER A 1 224 ? 6.753 -20.938 -9.632 1.00 83.62 224 SER A O 1
ATOM 1702 N N . PHE A 1 225 ? 6.690 -21.105 -7.398 1.00 79.06 225 PHE A N 1
ATOM 1703 C CA . PHE A 1 225 ? 8.145 -21.160 -7.235 1.00 79.06 225 PHE A CA 1
ATOM 1704 C C . PHE A 1 225 ? 8.752 -22.516 -7.611 1.00 79.06 225 PHE A C 1
ATOM 1706 O O . PHE A 1 225 ? 9.877 -22.545 -8.099 1.00 79.06 225 PHE A O 1
ATOM 1713 N N . ILE A 1 226 ? 8.045 -23.631 -7.399 1.00 82.62 226 ILE A N 1
ATOM 1714 C CA . ILE A 1 226 ? 8.544 -24.963 -7.781 1.00 82.62 226 ILE A CA 1
ATOM 1715 C C . ILE A 1 226 ? 8.518 -25.133 -9.301 1.00 82.62 226 ILE A C 1
ATOM 1717 O O . ILE A 1 226 ? 9.462 -25.676 -9.870 1.00 82.62 226 ILE A O 1
ATOM 1721 N N . THR A 1 227 ? 7.447 -24.688 -9.961 1.00 78.12 227 THR A N 1
ATOM 1722 C CA . THR A 1 227 ? 7.277 -24.894 -11.406 1.00 78.12 227 THR A CA 1
ATOM 1723 C C . THR A 1 227 ? 7.775 -23.729 -12.257 1.00 78.12 227 THR A C 1
ATOM 1725 O O . THR A 1 227 ? 7.928 -23.914 -13.457 1.00 78.12 227 THR A O 1
ATOM 1728 N N . PHE A 1 228 ? 8.021 -22.544 -11.677 1.00 74.56 228 PHE A N 1
ATOM 1729 C CA . PHE A 1 228 ? 8.317 -21.290 -12.397 1.00 74.56 228 PHE A CA 1
ATOM 1730 C C . PHE A 1 228 ? 7.285 -20.928 -13.488 1.00 74.56 228 PHE A C 1
ATOM 1732 O O . PHE A 1 228 ? 7.522 -20.054 -14.320 1.00 74.56 228 PHE A O 1
ATOM 1739 N N . ASP A 1 229 ? 6.109 -21.559 -13.450 1.00 76.12 229 ASP A N 1
ATOM 1740 C CA . ASP A 1 229 ? 5.115 -21.559 -14.525 1.00 76.12 229 ASP A CA 1
ATOM 1741 C C . ASP A 1 229 ? 3.911 -20.675 -14.160 1.00 76.12 229 ASP A C 1
ATOM 1743 O O . ASP A 1 229 ? 2.764 -21.113 -14.007 1.00 76.12 229 ASP A O 1
ATOM 1747 N N . TRP A 1 230 ? 4.206 -19.388 -13.969 1.00 75.56 230 TRP A N 1
ATOM 1748 C CA . TRP A 1 230 ? 3.272 -18.361 -13.486 1.00 75.56 230 TRP A CA 1
ATOM 1749 C C . TRP A 1 230 ? 2.027 -18.184 -14.374 1.00 75.56 230 TRP A C 1
ATOM 1751 O O . TRP A 1 230 ? 1.005 -17.677 -13.914 1.00 75.56 230 TRP A O 1
ATOM 1761 N N . GLY A 1 231 ? 2.091 -18.614 -15.640 1.00 72.50 231 GLY A N 1
ATOM 1762 C CA . GLY A 1 231 ? 0.976 -18.546 -16.589 1.00 72.50 231 GLY A CA 1
ATOM 1763 C C . GLY A 1 231 ? -0.130 -19.577 -16.343 1.00 72.50 231 GLY A C 1
ATOM 1764 O O . GLY A 1 231 ? -1.269 -19.349 -16.746 1.00 72.50 231 GLY A O 1
ATOM 1765 N N . ILE A 1 232 ? 0.169 -20.690 -15.662 1.00 77.31 232 ILE A N 1
ATOM 1766 C CA . ILE A 1 232 ? -0.806 -21.757 -15.372 1.00 77.31 232 ILE A CA 1
ATOM 1767 C C . ILE A 1 232 ? -1.234 -21.716 -13.905 1.00 77.31 232 ILE A C 1
ATOM 1769 O O . ILE A 1 232 ? -2.416 -21.883 -13.600 1.00 77.31 232 ILE A O 1
ATOM 1773 N N . THR A 1 233 ? -0.301 -21.446 -12.989 1.00 82.25 233 THR A N 1
ATOM 1774 C CA . THR A 1 233 ? -0.557 -21.499 -11.539 1.00 82.25 233 THR A CA 1
ATOM 1775 C C . THR A 1 233 ? -1.619 -20.502 -11.072 1.00 82.25 233 THR A C 1
ATOM 1777 O O . THR A 1 233 ? -2.244 -20.711 -10.032 1.00 82.25 233 THR A O 1
ATOM 1780 N N . TRP A 1 234 ? -1.902 -19.459 -11.859 1.00 82.31 234 TRP A N 1
ATOM 1781 C CA . TRP A 1 234 ? -2.964 -18.493 -11.573 1.00 82.31 234 TRP A CA 1
ATOM 1782 C C . TRP A 1 234 ? -4.371 -19.117 -11.516 1.00 82.31 234 TRP A C 1
ATOM 1784 O O . TRP A 1 234 ? -5.256 -18.543 -10.882 1.00 82.31 234 TRP A O 1
ATOM 1794 N N . ILE A 1 235 ? -4.584 -20.302 -12.109 1.00 83.62 235 ILE A N 1
ATOM 1795 C CA . ILE A 1 235 ? -5.886 -20.992 -12.124 1.00 83.62 235 ILE A CA 1
ATOM 1796 C C . ILE A 1 235 ? -6.378 -21.378 -10.719 1.00 83.62 235 ILE A C 1
ATOM 1798 O O . ILE A 1 235 ? -7.574 -21.587 -10.509 1.00 83.62 235 ILE A O 1
ATOM 1802 N N . ILE A 1 236 ? -5.474 -21.412 -9.734 1.00 85.50 236 ILE A N 1
ATOM 1803 C CA . ILE A 1 236 ? -5.825 -21.601 -8.325 1.00 85.50 236 ILE A CA 1
ATOM 1804 C C . ILE A 1 236 ? -6.790 -20.519 -7.830 1.00 85.50 236 ILE A C 1
ATOM 1806 O O . ILE A 1 236 ? -7.668 -20.827 -7.029 1.00 85.50 236 ILE A O 1
ATOM 1810 N N . TRP A 1 237 ? -6.668 -19.277 -8.307 1.00 84.88 237 TRP A N 1
ATOM 1811 C CA . TRP A 1 237 ? -7.506 -18.163 -7.860 1.00 84.88 237 TRP A CA 1
ATOM 1812 C C . TRP A 1 237 ? -8.997 -18.376 -8.172 1.00 84.88 237 TRP A C 1
ATOM 1814 O O . TRP A 1 237 ? -9.799 -18.316 -7.236 1.00 84.88 237 TRP A O 1
ATOM 1824 N N . PRO A 1 238 ? -9.408 -18.677 -9.423 1.00 84.44 238 PRO A N 1
ATOM 1825 C CA . PRO A 1 238 ? -10.802 -18.994 -9.723 1.00 84.44 238 PRO A CA 1
ATOM 1826 C C . PRO A 1 238 ? -11.308 -20.242 -8.991 1.00 84.44 238 PRO A C 1
ATOM 1828 O O . PRO A 1 238 ? -12.423 -20.221 -8.472 1.00 84.44 238 PRO A O 1
ATOM 1831 N N . ILE A 1 239 ? -10.500 -21.305 -8.887 1.00 84.19 239 ILE A N 1
ATOM 1832 C CA . ILE A 1 239 ? -10.887 -22.521 -8.147 1.00 84.19 239 ILE A CA 1
ATOM 1833 C C . ILE A 1 239 ? -11.142 -22.190 -6.672 1.00 84.19 239 ILE A C 1
ATOM 1835 O O . ILE A 1 239 ? -12.156 -22.603 -6.106 1.00 84.19 239 ILE A O 1
ATOM 1839 N N . ALA A 1 240 ? -10.257 -21.405 -6.058 1.00 84.94 240 ALA A N 1
ATOM 1840 C CA . ALA A 1 240 ? -10.397 -20.994 -4.673 1.00 84.94 240 ALA A CA 1
ATOM 1841 C C . ALA A 1 240 ? -11.638 -20.118 -4.450 1.00 84.94 240 ALA A C 1
ATOM 1843 O O . ALA A 1 240 ? -12.386 -20.323 -3.496 1.00 84.94 240 ALA A O 1
ATOM 1844 N N . ALA A 1 241 ? -11.919 -19.186 -5.362 1.00 82.81 241 ALA A N 1
ATOM 1845 C CA . ALA A 1 241 ? -13.128 -18.370 -5.291 1.00 82.81 241 ALA A CA 1
ATOM 1846 C C . ALA A 1 241 ? -14.406 -19.230 -5.326 1.00 82.81 241 ALA A C 1
ATOM 1848 O O . ALA A 1 241 ? -15.308 -19.018 -4.517 1.00 82.81 241 ALA A O 1
ATOM 1849 N N . ILE A 1 242 ? -14.462 -20.240 -6.204 1.00 85.81 242 ILE A N 1
ATOM 1850 C CA . ILE A 1 242 ? -15.605 -21.163 -6.296 1.00 85.81 242 ILE A CA 1
ATOM 1851 C C . ILE A 1 242 ? -15.772 -21.962 -4.998 1.00 85.81 242 ILE A C 1
ATOM 1853 O O . ILE A 1 242 ? -16.885 -22.058 -4.482 1.00 85.81 242 ILE A O 1
ATOM 1857 N N . ILE A 1 243 ? -14.683 -22.509 -4.447 1.00 83.50 243 ILE A N 1
ATOM 1858 C CA . ILE A 1 243 ? -14.718 -23.258 -3.180 1.00 83.50 243 ILE A CA 1
ATOM 1859 C C . ILE A 1 243 ? -15.199 -22.356 -2.038 1.00 83.50 243 ILE A C 1
ATOM 1861 O O . ILE A 1 243 ? -16.081 -22.761 -1.284 1.00 83.50 243 ILE A O 1
ATOM 1865 N N . ASN A 1 244 ? -14.677 -21.131 -1.941 1.00 81.69 244 ASN A N 1
ATOM 1866 C CA . ASN A 1 244 ? -15.089 -20.154 -0.933 1.00 81.69 244 ASN A CA 1
ATOM 1867 C C . ASN A 1 244 ? -16.598 -19.872 -1.020 1.00 81.69 244 ASN A C 1
ATOM 1869 O O . ASN A 1 244 ? -17.307 -19.984 -0.022 1.00 81.69 244 ASN A O 1
ATOM 1873 N N . SER A 1 245 ? -17.114 -19.600 -2.223 1.00 78.88 245 SER A N 1
ATOM 1874 C CA . SER A 1 245 ? -18.546 -19.366 -2.441 1.00 78.88 245 SER A CA 1
ATOM 1875 C C . SER A 1 245 ? -19.415 -20.601 -2.179 1.00 78.88 245 SER A C 1
ATOM 1877 O O . SER A 1 245 ? -20.545 -20.458 -1.716 1.00 78.88 245 SER A O 1
ATOM 1879 N N . LEU A 1 246 ? -18.936 -21.814 -2.464 1.00 82.88 246 LEU A N 1
ATOM 1880 C CA . LEU A 1 246 ? -19.662 -23.049 -2.143 1.00 82.88 246 LEU A CA 1
ATOM 1881 C C . LEU A 1 246 ? -19.752 -23.263 -0.632 1.00 82.88 246 LEU A C 1
ATOM 1883 O O . LEU A 1 246 ? -20.830 -23.564 -0.127 1.00 82.88 246 LEU A O 1
ATOM 1887 N N . VAL A 1 247 ? -18.646 -23.068 0.089 1.00 79.25 247 VAL A N 1
ATOM 1888 C CA . VAL A 1 247 ? -18.605 -23.178 1.553 1.00 79.25 247 VAL A CA 1
ATOM 1889 C C . VAL A 1 247 ? -19.516 -22.133 2.199 1.00 79.25 247 VAL A C 1
ATOM 1891 O O . VAL A 1 247 ? -20.319 -22.483 3.061 1.00 79.25 247 VAL A O 1
ATOM 1894 N N . GLU A 1 248 ? -19.470 -20.884 1.734 1.00 75.81 248 GLU A N 1
ATOM 1895 C CA . GLU A 1 248 ? -20.362 -19.812 2.197 1.00 75.81 248 GLU A CA 1
ATOM 1896 C C . GLU A 1 248 ? -21.843 -20.112 1.928 1.00 75.81 248 GLU A C 1
ATOM 1898 O O . GLU A 1 248 ? -22.689 -19.792 2.757 1.00 75.81 248 GLU A O 1
ATOM 1903 N N . ASN A 1 249 ? -22.186 -20.731 0.794 1.00 77.75 249 ASN A N 1
ATOM 1904 C CA . ASN A 1 249 ? -23.582 -21.038 0.467 1.00 77.75 249 ASN A CA 1
ATOM 1905 C C . ASN A 1 249 ? -24.117 -22.315 1.131 1.00 77.75 249 ASN A C 1
ATOM 1907 O O . ASN A 1 249 ? -25.324 -22.407 1.336 1.00 77.75 249 ASN A O 1
ATOM 1911 N N . LEU A 1 250 ? -23.261 -23.299 1.426 1.00 75.75 250 LEU A N 1
ATOM 1912 C CA . LEU A 1 250 ? -23.666 -24.583 2.016 1.00 75.75 250 LEU A CA 1
ATOM 1913 C C . LEU A 1 250 ? -23.632 -24.580 3.546 1.00 75.75 250 LEU A C 1
ATOM 1915 O O . LEU A 1 250 ? -24.425 -25.275 4.172 1.00 75.75 250 LEU A O 1
ATOM 1919 N N . LEU A 1 251 ? -22.681 -23.855 4.136 1.00 69.69 251 LEU A N 1
ATOM 1920 C CA . LEU A 1 251 ? -22.406 -23.872 5.577 1.00 69.69 251 LEU A CA 1
ATOM 1921 C C . LEU A 1 251 ? -22.581 -22.500 6.227 1.00 69.69 251 LEU A C 1
ATOM 1923 O O . LEU A 1 251 ? -22.427 -22.372 7.442 1.00 69.69 251 LEU A O 1
ATOM 1927 N N . GLY A 1 252 ? -22.856 -21.477 5.422 1.00 57.69 252 GLY A N 1
ATOM 1928 C CA . GLY A 1 252 ? -23.179 -20.163 5.921 1.00 57.69 252 GLY A CA 1
ATOM 1929 C C . GLY A 1 252 ? -24.629 -20.069 6.332 1.00 57.69 252 GLY A C 1
ATOM 1930 O O . GLY A 1 252 ? -25.518 -20.212 5.491 1.00 57.69 252 GLY A O 1
ATOM 1931 N N . ASP A 1 253 ? -24.867 -19.781 7.607 1.00 55.56 253 ASP A N 1
ATOM 1932 C CA . ASP A 1 253 ? -26.211 -19.486 8.071 1.00 55.56 253 ASP A CA 1
ATOM 1933 C C . ASP A 1 253 ? -26.640 -18.127 7.500 1.00 55.56 253 ASP A C 1
ATOM 1935 O O . ASP A 1 253 ? -26.232 -17.053 7.958 1.00 55.56 253 ASP A O 1
ATOM 1939 N N . LYS A 1 254 ? -27.428 -18.167 6.422 1.00 49.84 254 LYS A N 1
ATOM 1940 C CA . LYS A 1 254 ? -28.171 -17.006 5.940 1.00 49.84 254 LYS A CA 1
ATOM 1941 C C . LYS A 1 254 ? -29.375 -16.853 6.858 1.00 49.84 254 LYS A C 1
ATOM 1943 O O . LYS A 1 254 ? -30.481 -17.224 6.480 1.00 49.84 254 LYS A O 1
ATOM 1948 N N . HIS A 1 255 ? -29.171 -16.275 8.039 1.00 44.06 255 HIS A N 1
ATOM 1949 C CA . HIS A 1 255 ? -30.288 -15.746 8.814 1.00 44.06 255 HIS A CA 1
ATOM 1950 C C . HIS A 1 255 ? -30.915 -14.597 8.011 1.00 44.06 255 HIS A C 1
ATOM 1952 O O . HIS A 1 255 ? -30.469 -13.449 8.041 1.00 44.06 255 HIS A O 1
ATOM 1958 N N . GLY A 1 256 ? -31.913 -14.962 7.214 1.00 37.34 256 GLY A N 1
ATOM 1959 C CA . GLY A 1 256 ? -32.711 -14.097 6.369 1.00 37.34 256 GLY A CA 1
ATOM 1960 C C . GLY A 1 256 ? -34.162 -14.551 6.430 1.00 37.34 256 GLY A C 1
ATOM 1961 O O . GLY A 1 256 ? -34.597 -15.272 5.540 1.00 37.34 256 GLY A O 1
ATOM 1962 N N . ASN A 1 257 ? -34.847 -14.046 7.464 1.00 33.56 257 ASN A N 1
ATOM 1963 C CA . ASN A 1 257 ? -36.294 -14.025 7.734 1.00 33.56 257 ASN A CA 1
ATOM 1964 C C . ASN A 1 257 ? -37.014 -15.344 8.032 1.00 33.56 257 ASN A C 1
ATOM 1966 O O . ASN A 1 257 ? -37.232 -16.146 7.101 1.00 33.56 257 ASN A O 1
#

Secondary structure (DSSP, 8-state):
---PPEEPHHHHHHHHHHHHHHHHHHHHHHHHHHHHTHHHHHHTTS-TTTS-HHHHHHHHHHHHHHHHHHHHHHHHHHHHHHHHTTHHHHS-PEEPHHHHHHHHHHHHHHHHHHHHHHHHHHHHHHHTHHHHHHHHHT----HHHHHHHHHHHHHHHHHHHHHHHHHHHHHHHHHHHHHHT-TTSTTTTSS-TT----EESSHHHHHHHHHHHHHHHHHHHHHHHHH--HHHHTTHHHHHHHHHHHHHHHHEE----

pLDDT: mean 77.24, std 14.93, range [33.56, 94.56]

Sequence (257 aa):
MPAAKTLSRETAAAFLRDSAKQAYLTAFGVLLCIIASLGPIFSECIPRSLASPDASDAIGITFLFLCVAVAVGFFIFSGSISSKWSYLKQEPYCIDFETANWVIERKESYRSTHAMLLTVGIMLCILCAVPAIIISSLNTKSTFADSLSGGLVLVFIAIGVFMIVFTNMKKSSFDKPLSLNGAQTMGGNFANSHDGKVHYENPVVAAIMSVYWSTVTCIYLCWSFITFDWGITWIIWPIAAIINSLVENLLGDKHGN